Protein AF-A0AAU9P6Z7-F1 (afdb_monomer_lite)

Radius of gyration: 20.99 Å; chains: 1; bounding box: 58×42×51 Å

pLDDT: mean 78.47, std 16.08, range [27.09, 95.69]

Foldseek 3Di:
DDPDDDDDPDDQAQPDDCVVPVLFAEDDAQELQDALLVSLCVVVVVDDPPDDDDDAWDWDPFLQDNATKTKDFPVNCVVDPDNDPQDDQLVVRFLAALAQRTGNPDDTWIDGPDPPDSHIHRSSSRVDDQWDACQVLDHPDIWGWDRDDPPADVQWDQALAQRDIDNHIWTGDPVVRHIHGPRSRRDDQWHHYPLRPSFIWGKDACQDPVRQQQAALQPRHGDHHSYIWTHGPVDSHIHGPCNGYVDHQWDDHNVDPDIDGDDSDDDPPDPDFDADPVPRHTD

Structure (mmCIF, N/CA/C/O backbone):
data_AF-A0AAU9P6Z7-F1
#
_entry.id   AF-A0AAU9P6Z7-F1
#
loop_
_atom_site.group_PDB
_atom_site.id
_atom_site.type_symbol
_atom_site.label_atom_id
_atom_site.label_alt_id
_atom_site.label_comp_id
_atom_site.label_asym_id
_atom_site.label_entity_id
_atom_site.label_seq_id
_atom_site.pdbx_PDB_ins_code
_atom_site.Cartn_x
_atom_site.Cartn_y
_atom_site.Cartn_z
_atom_site.occupancy
_atom_site.B_iso_or_equiv
_atom_site.auth_seq_id
_atom_site.auth_comp_id
_atom_site.auth_asym_id
_atom_site.auth_atom_id
_atom_site.pdbx_PDB_model_num
ATOM 1 N N . MET A 1 1 ? 31.088 -4.073 -14.979 1.00 27.09 1 MET A N 1
ATOM 2 C CA . MET A 1 1 ? 30.988 -3.044 -16.034 1.00 27.09 1 MET A CA 1
ATOM 3 C C . MET A 1 1 ? 30.066 -1.959 -15.510 1.00 27.09 1 MET A C 1
ATOM 5 O O . MET A 1 1 ? 28.862 -2.161 -15.493 1.00 27.09 1 MET A O 1
ATOM 9 N N . SER A 1 2 ? 30.638 -0.879 -14.975 1.00 27.72 2 SER A N 1
ATOM 10 C CA . SER A 1 2 ? 29.880 0.279 -14.492 1.00 27.72 2 SER A CA 1
ATOM 11 C C . SER A 1 2 ? 29.252 1.007 -15.669 1.00 27.72 2 SER A C 1
ATOM 13 O O . SER A 1 2 ? 29.970 1.462 -16.560 1.00 27.72 2 SER A O 1
ATOM 15 N N . ILE A 1 3 ? 27.931 1.146 -15.661 1.00 33.09 3 ILE A N 1
ATOM 16 C CA . ILE A 1 3 ? 27.237 2.065 -16.557 1.00 33.09 3 ILE A CA 1
ATOM 17 C C . ILE A 1 3 ? 27.191 3.405 -15.826 1.00 33.09 3 ILE A C 1
ATOM 19 O O . ILE A 1 3 ? 26.270 3.697 -15.069 1.00 33.09 3 ILE A O 1
ATOM 23 N N . PHE A 1 4 ? 28.250 4.192 -16.000 1.00 33.53 4 PHE A N 1
ATOM 24 C CA . PHE A 1 4 ? 28.244 5.604 -15.642 1.00 33.53 4 PHE A CA 1
ATOM 25 C C . PHE A 1 4 ? 27.181 6.305 -16.496 1.00 33.53 4 PHE A C 1
ATOM 27 O O . PHE A 1 4 ? 27.314 6.379 -17.718 1.00 33.53 4 PHE A O 1
ATOM 34 N N . LEU A 1 5 ? 26.126 6.821 -15.867 1.00 36.25 5 LEU A N 1
ATOM 35 C CA . LEU A 1 5 ? 25.254 7.801 -16.506 1.00 36.25 5 LEU A CA 1
ATOM 36 C C . LEU A 1 5 ? 26.063 9.091 -16.689 1.00 36.25 5 LEU A C 1
ATOM 38 O O . LEU A 1 5 ? 26.588 9.656 -15.731 1.00 36.25 5 LEU A O 1
ATOM 42 N N . HIS A 1 6 ? 26.213 9.519 -17.943 1.00 29.09 6 HIS A N 1
ATOM 43 C CA . HIS A 1 6 ? 26.879 10.767 -18.299 1.00 29.09 6 HIS A CA 1
ATOM 44 C C . HIS A 1 6 ? 26.213 11.980 -17.618 1.00 29.09 6 HIS A C 1
ATOM 46 O O . HIS A 1 6 ? 24.982 12.037 -17.550 1.00 29.09 6 HIS A O 1
ATOM 52 N N . PRO A 1 7 ? 26.996 12.991 -17.192 1.00 38.91 7 PRO A N 1
ATOM 53 C CA . PRO A 1 7 ? 26.461 14.244 -16.682 1.00 38.91 7 PRO A CA 1
ATOM 54 C C . PRO A 1 7 ? 25.892 15.042 -17.857 1.00 38.91 7 PRO A C 1
ATOM 56 O O . PRO A 1 7 ? 26.624 15.540 -18.713 1.00 38.91 7 PRO A O 1
ATOM 59 N N . GLY A 1 8 ? 24.569 15.127 -17.921 1.00 34.72 8 GLY A N 1
ATOM 60 C CA . GLY A 1 8 ? 23.856 15.893 -18.928 1.00 34.72 8 GLY A CA 1
ATOM 61 C C . GLY A 1 8 ? 22.809 16.767 -18.265 1.00 34.72 8 GLY A C 1
ATOM 62 O O . GLY A 1 8 ? 21.788 16.274 -17.796 1.00 34.72 8 GLY A O 1
ATOM 63 N N . SER A 1 9 ? 23.031 18.077 -18.300 1.00 41.81 9 SER A N 1
ATOM 64 C CA . SER A 1 9 ? 22.005 19.116 -18.215 1.00 41.81 9 SER A CA 1
ATOM 65 C C . SER A 1 9 ? 21.048 19.012 -19.416 1.00 41.81 9 SER A C 1
ATOM 67 O O . SER A 1 9 ? 20.964 19.889 -20.271 1.00 41.81 9 SER A O 1
ATOM 69 N N . GLY A 1 10 ? 20.342 17.889 -19.526 1.00 34.44 10 GLY A N 1
ATOM 70 C CA . GLY A 1 10 ? 19.298 17.645 -20.507 1.00 34.44 10 GLY A CA 1
ATOM 71 C C . GLY A 1 10 ? 17.951 17.813 -19.830 1.00 34.44 10 GLY A C 1
ATOM 72 O O . GLY A 1 10 ? 17.722 17.256 -18.760 1.00 34.44 10 GLY A O 1
ATOM 73 N N . LYS A 1 11 ? 17.048 18.582 -20.442 1.00 40.22 11 LYS A N 1
ATOM 74 C CA . LYS A 1 11 ? 15.628 18.566 -20.074 1.00 40.22 11 LYS A CA 1
ATOM 75 C C . LYS A 1 11 ? 15.202 17.102 -19.951 1.00 40.22 11 LYS A C 1
ATOM 77 O O . LYS A 1 11 ? 15.302 16.374 -20.936 1.00 40.22 11 LYS A O 1
ATOM 82 N N . THR A 1 12 ? 14.766 16.672 -18.771 1.00 55.59 12 THR A N 1
ATOM 83 C CA . THR A 1 12 ? 14.136 15.361 -18.611 1.00 55.59 12 THR A CA 1
ATOM 84 C C . THR A 1 12 ? 12.973 15.312 -19.601 1.00 55.59 12 THR A C 1
ATOM 86 O O . THR A 1 12 ? 12.063 16.144 -19.554 1.00 55.59 12 THR A O 1
ATOM 89 N N . TYR A 1 13 ? 13.063 14.436 -20.603 1.00 73.75 13 TYR A N 1
ATOM 90 C CA . TYR A 1 13 ? 12.022 14.325 -21.616 1.00 73.75 13 TYR A CA 1
ATOM 91 C C . TYR A 1 13 ? 10.790 13.746 -20.936 1.00 73.75 13 TYR A C 1
ATOM 93 O O . TYR A 1 13 ? 10.771 12.586 -20.550 1.00 73.75 13 TYR A O 1
ATOM 101 N N . LYS A 1 14 ? 9.759 14.563 -20.739 1.00 85.44 14 LYS A N 1
ATOM 102 C CA . LYS A 1 14 ? 8.545 14.079 -20.100 1.00 85.44 14 LYS A CA 1
ATOM 103 C C . LYS A 1 14 ? 7.757 13.218 -21.085 1.00 85.44 14 LYS A C 1
ATOM 105 O O . LYS A 1 14 ? 7.305 13.733 -22.105 1.00 85.44 14 LYS A O 1
ATOM 110 N N . ASN A 1 15 ? 7.571 11.931 -20.791 1.00 85.00 15 ASN A N 1
ATOM 111 C CA . ASN A 1 15 ? 6.870 11.008 -21.699 1.00 85.00 15 ASN A CA 1
ATOM 112 C C . ASN A 1 15 ? 5.336 10.993 -21.517 1.00 85.00 15 ASN A C 1
ATOM 114 O O . ASN A 1 15 ? 4.649 10.207 -22.164 1.00 85.00 15 ASN A O 1
ATOM 118 N N . PHE A 1 16 ? 4.790 11.867 -20.665 1.00 87.75 16 PHE A N 1
ATOM 119 C CA . PHE A 1 16 ? 3.356 11.996 -20.397 1.00 87.75 16 PHE A CA 1
ATOM 120 C C . PHE A 1 16 ? 2.948 13.462 -20.187 1.00 87.75 16 PHE A C 1
ATOM 122 O O . PHE A 1 16 ? 3.776 14.314 -19.857 1.00 87.75 16 PHE A O 1
ATOM 129 N N . LYS A 1 17 ? 1.658 13.772 -20.355 1.00 86.56 17 LYS A N 1
ATOM 130 C CA . LYS A 1 17 ? 1.092 15.101 -20.071 1.00 86.56 17 LYS A CA 1
ATOM 131 C C . LYS A 1 17 ? 0.346 15.071 -18.740 1.00 86.56 17 LYS A C 1
ATOM 133 O O . LYS A 1 17 ? -0.437 14.160 -18.503 1.00 86.56 17 LYS A O 1
ATOM 138 N N . ASP A 1 18 ? 0.534 16.087 -17.900 1.00 85.31 18 ASP A N 1
ATOM 139 C CA . ASP A 1 18 ? -0.092 16.139 -16.565 1.00 85.31 18 ASP A CA 1
ATOM 140 C C . ASP A 1 18 ? -1.622 16.090 -16.607 1.00 85.31 18 ASP A C 1
ATOM 142 O O . ASP A 1 18 ? -2.250 15.438 -15.777 1.00 85.31 18 ASP A O 1
ATOM 146 N N . ASN A 1 19 ? -2.225 16.725 -17.615 1.00 86.44 19 ASN A N 1
ATOM 147 C CA . ASN A 1 19 ? -3.680 16.772 -17.775 1.00 86.44 19 ASN A CA 1
ATOM 148 C C . ASN A 1 19 ? -4.311 15.389 -17.997 1.00 86.44 19 ASN A C 1
ATOM 150 O O . ASN A 1 19 ? -5.484 15.206 -17.674 1.00 86.44 19 ASN A O 1
ATOM 154 N N . ASP A 1 20 ? -3.545 14.427 -18.517 1.00 88.00 20 ASP A N 1
ATOM 155 C CA . ASP A 1 20 ? -4.020 13.062 -18.752 1.00 88.00 20 ASP A CA 1
ATOM 156 C C . ASP A 1 20 ? -4.024 12.241 -17.443 1.00 88.00 20 ASP A C 1
ATOM 158 O O . ASP A 1 20 ? -4.731 11.238 -17.336 1.00 88.00 20 ASP A O 1
ATOM 162 N N . TYR A 1 21 ? -3.288 12.694 -16.416 1.00 84.38 21 TYR A N 1
ATOM 163 C CA . TYR A 1 21 ? -3.105 12.000 -15.137 1.00 84.38 21 TYR A CA 1
ATOM 164 C C . TYR A 1 21 ? -3.282 12.945 -13.925 1.00 84.38 21 TYR A C 1
ATOM 166 O O . TYR A 1 21 ? -2.359 13.130 -13.133 1.00 84.38 21 TYR A O 1
ATOM 174 N N . PRO A 1 22 ? -4.483 13.514 -13.700 1.00 80.19 22 PRO A N 1
ATOM 175 C CA . PRO A 1 22 ? -4.718 14.537 -12.668 1.00 80.19 22 PRO A CA 1
ATOM 176 C C . PRO A 1 22 ? -4.566 14.040 -11.220 1.00 80.19 22 PRO A C 1
ATOM 178 O O . PRO A 1 22 ? -4.450 14.841 -10.300 1.00 80.19 22 PRO A O 1
ATOM 181 N N . ASN A 1 23 ? -4.586 12.721 -11.010 1.00 80.94 23 ASN A N 1
ATOM 182 C CA . ASN A 1 23 ? -4.348 12.074 -9.719 1.00 80.94 23 ASN A CA 1
ATOM 183 C C . ASN A 1 23 ? -3.179 11.091 -9.848 1.00 80.94 23 ASN A C 1
ATOM 185 O O . ASN A 1 23 ? -3.297 9.940 -9.433 1.00 80.94 23 ASN A O 1
ATOM 189 N N . LEU A 1 24 ? -2.097 11.483 -10.522 1.00 88.88 24 LEU A N 1
ATOM 190 C CA . LEU A 1 24 ? -0.906 10.647 -10.603 1.00 88.88 24 LEU A CA 1
ATOM 191 C C . LEU A 1 24 ? -0.205 10.611 -9.248 1.00 88.88 24 LEU A C 1
ATOM 193 O O . LEU A 1 24 ? -0.029 11.639 -8.596 1.00 88.88 24 LEU A O 1
ATOM 197 N N . LEU A 1 25 ? 0.190 9.419 -8.818 1.00 91.06 25 LEU A N 1
ATOM 198 C CA . LEU A 1 25 ? 0.965 9.271 -7.599 1.00 91.06 25 LEU A CA 1
ATOM 199 C C . LEU A 1 25 ? 2.438 9.584 -7.886 1.00 91.06 25 LEU A C 1
ATOM 201 O O . LEU A 1 25 ? 3.027 9.031 -8.819 1.00 91.06 25 LEU A O 1
ATOM 205 N N . HIS A 1 26 ? 3.019 10.459 -7.071 1.00 91.56 26 HIS A N 1
ATOM 206 C CA . HIS A 1 26 ? 4.441 10.784 -7.091 1.00 91.56 26 HIS A CA 1
ATOM 207 C C . HIS A 1 26 ? 5.126 10.077 -5.920 1.00 91.56 26 HIS A C 1
ATOM 209 O O . HIS A 1 26 ? 4.699 10.233 -4.774 1.00 91.56 26 HIS A O 1
ATOM 215 N N . CYS A 1 27 ? 6.150 9.284 -6.225 1.00 92.88 27 CYS A N 1
ATOM 216 C CA . CYS A 1 27 ? 6.883 8.466 -5.267 1.00 92.88 27 CYS A CA 1
ATOM 217 C C . CYS A 1 27 ? 8.387 8.812 -5.267 1.00 92.88 27 CYS A C 1
ATOM 219 O O . CYS A 1 27 ? 8.886 9.317 -6.274 1.00 92.88 27 CYS A O 1
ATOM 221 N N . PRO A 1 28 ? 9.131 8.527 -4.188 1.00 92.12 28 PRO A N 1
ATOM 222 C CA . PRO A 1 28 ? 8.654 8.024 -2.900 1.00 92.12 28 PRO A CA 1
ATOM 223 C C . PRO A 1 28 ? 7.712 9.024 -2.219 1.00 92.12 28 PRO A C 1
ATOM 225 O O . PRO A 1 28 ? 7.659 10.202 -2.572 1.00 92.12 28 PRO A O 1
ATOM 228 N N . PHE A 1 29 ? 6.924 8.560 -1.252 1.00 90.00 29 PHE A N 1
ATOM 229 C CA . PHE A 1 29 ? 6.108 9.482 -0.467 1.00 90.00 29 PHE A CA 1
ATOM 230 C C . PHE A 1 29 ? 6.995 10.440 0.335 1.00 90.00 29 PHE A C 1
ATOM 232 O O . PHE A 1 29 ? 8.016 9.988 0.842 1.00 90.00 29 PHE A O 1
ATOM 239 N N . PRO A 1 30 ? 6.627 11.722 0.517 1.00 86.00 30 PRO A N 1
ATOM 240 C CA . PRO A 1 30 ? 7.482 12.679 1.224 1.00 86.00 30 PRO A CA 1
ATOM 241 C C . PRO A 1 30 ? 7.861 12.223 2.639 1.00 86.00 30 PRO A C 1
ATOM 243 O O . PRO A 1 30 ? 9.001 12.388 3.067 1.00 86.00 30 PRO A O 1
ATOM 246 N N . ASP A 1 31 ? 6.903 11.618 3.341 1.00 84.56 31 ASP A N 1
ATOM 247 C CA . ASP A 1 31 ? 7.047 11.082 4.689 1.00 84.56 31 ASP A CA 1
ATOM 248 C C . ASP A 1 31 ? 6.019 9.958 4.943 1.00 84.56 31 ASP A C 1
ATOM 250 O O . ASP A 1 31 ? 5.210 9.607 4.080 1.00 84.56 31 ASP A O 1
ATOM 254 N N . GLU A 1 32 ? 6.041 9.391 6.150 1.00 78.19 32 GLU A N 1
ATOM 255 C CA . GLU A 1 32 ? 5.211 8.249 6.560 1.00 78.19 32 GLU A CA 1
ATOM 256 C C . GLU A 1 32 ? 3.700 8.555 6.702 1.00 78.19 32 GLU A C 1
ATOM 258 O O . GLU A 1 32 ? 2.928 7.646 7.017 1.00 78.19 32 GLU A O 1
ATOM 263 N N . SER A 1 33 ? 3.251 9.810 6.530 1.00 75.88 33 SER A N 1
ATOM 264 C CA . SER A 1 33 ? 1.831 10.198 6.682 1.00 75.88 33 SER A CA 1
ATOM 265 C C . SER A 1 33 ? 1.023 9.825 5.451 1.00 75.88 33 SER A C 1
ATOM 267 O O . SER A 1 33 ? -0.191 9.609 5.526 1.00 75.88 33 SER A O 1
ATOM 269 N N . TYR A 1 34 ? 1.699 9.727 4.311 1.00 76.88 34 TYR A N 1
ATOM 270 C CA . TYR A 1 34 ? 1.098 9.329 3.059 1.00 76.88 34 TYR A CA 1
ATOM 271 C C . TYR A 1 34 ? 1.016 7.809 2.980 1.00 76.88 34 TYR A C 1
ATOM 273 O O . TYR A 1 34 ? 1.912 7.069 3.385 1.00 76.88 34 TYR A O 1
ATOM 281 N N . ASN A 1 35 ? -0.091 7.331 2.428 1.00 77.19 35 ASN A N 1
ATOM 282 C CA . ASN A 1 35 ? -0.265 5.927 2.104 1.00 77.19 35 ASN A CA 1
ATOM 283 C C . ASN A 1 35 ? -1.129 5.774 0.849 1.00 77.19 35 ASN A C 1
ATOM 285 O O . ASN A 1 35 ? -1.883 6.675 0.462 1.00 77.19 35 ASN A O 1
ATOM 289 N N . LEU A 1 36 ? -1.020 4.604 0.220 1.00 86.31 36 LEU A N 1
ATOM 290 C CA . LEU A 1 36 ? -1.729 4.265 -1.014 1.00 86.31 36 LEU A CA 1
ATOM 291 C C . LEU A 1 36 ? -3.250 4.312 -0.855 1.00 86.31 36 LEU A C 1
ATOM 293 O O . LEU A 1 36 ? -3.959 4.748 -1.762 1.00 86.31 36 LEU A O 1
ATOM 297 N N . LEU A 1 37 ? -3.753 3.918 0.316 1.00 85.31 37 LEU A N 1
ATOM 298 C CA . LEU A 1 37 ? -5.183 3.916 0.609 1.00 85.31 37 LEU A CA 1
ATOM 299 C C . LEU A 1 37 ? -5.770 5.316 0.514 1.00 85.31 37 LEU A C 1
ATOM 301 O O . LEU A 1 37 ? -6.782 5.513 -0.156 1.00 85.31 37 LEU A O 1
ATOM 305 N N . ARG A 1 38 ? -5.123 6.304 1.135 1.00 80.88 38 ARG A N 1
ATOM 306 C CA . ARG A 1 38 ? -5.579 7.692 1.088 1.00 80.88 38 ARG A CA 1
ATOM 307 C C . ARG A 1 38 ? -5.715 8.166 -0.355 1.00 80.88 38 ARG A C 1
ATOM 309 O O . ARG A 1 38 ? -6.766 8.681 -0.731 1.00 80.88 38 ARG A O 1
ATOM 316 N N . HIS A 1 39 ? -4.696 7.915 -1.174 1.00 82.00 39 HIS A N 1
ATOM 317 C CA . HIS A 1 39 ? -4.722 8.253 -2.592 1.00 82.00 39 HIS A CA 1
ATOM 318 C C . HIS A 1 39 ? -5.859 7.546 -3.349 1.00 82.00 39 HIS A C 1
ATOM 320 O O . HIS A 1 39 ? -6.581 8.185 -4.117 1.00 82.00 39 HIS A O 1
ATOM 326 N N . TYR A 1 40 ? -6.077 6.251 -3.098 1.00 84.38 40 TYR A N 1
ATOM 327 C CA . TYR A 1 40 ? -7.175 5.492 -3.698 1.00 84.38 40 TYR A CA 1
ATOM 328 C C . TYR A 1 40 ? -8.550 6.103 -3.386 1.00 84.38 40 TYR A C 1
ATOM 330 O O . TYR A 1 40 ? -9.368 6.263 -4.296 1.00 84.38 40 TYR A O 1
ATOM 338 N N . PHE A 1 41 ? -8.817 6.477 -2.132 1.00 80.69 41 PHE A N 1
ATOM 339 C CA . PHE A 1 41 ? -10.094 7.095 -1.758 1.00 80.69 41 PHE A CA 1
ATOM 340 C C . PHE A 1 41 ? -10.281 8.474 -2.410 1.00 80.69 41 PHE A C 1
ATOM 342 O O . PHE A 1 41 ? -11.360 8.733 -2.946 1.00 80.69 41 PHE A O 1
ATOM 349 N N . ILE A 1 42 ? -9.224 9.301 -2.467 1.00 76.44 42 ILE A N 1
ATOM 350 C CA . ILE A 1 42 ? -9.246 10.603 -3.162 1.00 76.44 42 ILE A CA 1
ATOM 351 C C . ILE A 1 42 ? -9.599 10.401 -4.642 1.00 76.44 42 ILE A C 1
ATOM 353 O O . ILE A 1 42 ? -10.542 11.009 -5.151 1.00 76.44 42 ILE A O 1
ATOM 357 N N . LYS A 1 43 ? -8.883 9.502 -5.330 1.00 74.12 43 LYS A N 1
ATOM 358 C CA . LYS A 1 43 ? -9.059 9.246 -6.766 1.00 74.12 43 LYS A CA 1
ATOM 359 C C . LYS A 1 43 ? -10.470 8.776 -7.110 1.00 74.12 43 LYS A C 1
ATOM 361 O O . LYS A 1 43 ? -11.031 9.199 -8.118 1.00 74.12 43 LYS A O 1
ATOM 366 N N . ASN A 1 44 ? -11.051 7.907 -6.287 1.00 70.44 44 ASN A N 1
ATOM 367 C CA . ASN A 1 44 ? -12.371 7.336 -6.553 1.00 70.44 44 ASN A CA 1
ATOM 368 C C . ASN A 1 44 ? -13.532 8.258 -6.162 1.00 70.44 44 ASN A C 1
ATOM 370 O O . ASN A 1 44 ? -14.677 7.812 -6.207 1.00 70.44 44 ASN A O 1
ATOM 374 N N . LYS A 1 45 ? -13.263 9.514 -5.761 1.00 63.78 45 LYS A N 1
ATOM 375 C CA . LYS A 1 45 ? -14.274 10.467 -5.263 1.00 63.78 45 LYS A CA 1
ATOM 376 C C . LYS A 1 45 ? -15.191 9.849 -4.206 1.00 63.78 45 LYS A C 1
ATOM 378 O O . LYS A 1 45 ? -16.336 10.263 -4.045 1.00 63.78 45 LYS A O 1
ATOM 383 N N . LYS A 1 46 ? -14.696 8.835 -3.493 1.00 57.88 46 LYS A N 1
ATOM 384 C CA . LYS A 1 46 ? -15.357 8.343 -2.298 1.00 57.88 46 LYS A CA 1
ATOM 385 C C . LYS A 1 46 ? -15.063 9.422 -1.286 1.00 57.88 46 LYS A C 1
ATOM 387 O O . LYS A 1 46 ? -13.940 9.479 -0.798 1.00 57.88 46 LYS A O 1
ATOM 392 N N . GLU A 1 47 ? -16.018 10.329 -1.110 1.00 49.62 47 GLU A N 1
ATOM 393 C CA . GLU A 1 47 ? -15.930 11.415 -0.147 1.00 49.62 47 GLU A CA 1
ATOM 394 C C . GLU A 1 47 ? -15.323 10.844 1.144 1.00 49.62 47 GLU A C 1
ATOM 396 O O . GLU A 1 47 ? -15.922 10.005 1.823 1.00 49.62 47 GLU A O 1
ATOM 401 N N . PHE A 1 48 ? -14.086 11.265 1.446 1.00 48.03 48 PHE A N 1
ATOM 402 C CA . PHE A 1 48 ? -13.707 11.460 2.839 1.00 48.03 48 PHE A CA 1
ATOM 403 C C . PHE A 1 48 ? -14.822 12.302 3.437 1.00 48.03 48 PHE A C 1
ATOM 405 O O . PHE A 1 48 ? -15.396 13.126 2.716 1.00 48.03 48 PHE A O 1
ATOM 412 N N . ILE A 1 49 ? -15.146 12.125 4.708 1.00 42.94 49 ILE A N 1
ATOM 413 C CA . ILE A 1 49 ? -16.089 13.004 5.394 1.00 42.94 49 ILE A CA 1
ATOM 414 C C . ILE A 1 49 ? -15.412 14.383 5.546 1.00 42.94 49 ILE A C 1
ATOM 416 O O . ILE A 1 49 ? -15.065 14.846 6.622 1.00 42.94 49 ILE A O 1
ATOM 420 N N . MET A 1 50 ? -15.194 15.071 4.430 1.00 38.59 50 MET A N 1
ATOM 421 C CA . MET A 1 50 ? -14.846 16.469 4.330 1.00 38.59 50 MET A CA 1
ATOM 422 C C . MET A 1 50 ? -16.171 17.201 4.178 1.00 38.59 50 MET A C 1
ATOM 424 O O . MET A 1 50 ? -16.528 17.687 3.113 1.00 38.59 50 MET A O 1
ATOM 428 N N . ILE A 1 51 ? -16.898 17.236 5.295 1.00 43.50 51 ILE A N 1
ATOM 429 C CA . ILE A 1 51 ? -17.783 18.332 5.675 1.00 43.50 51 ILE A CA 1
ATOM 430 C C . ILE A 1 51 ? -18.819 18.685 4.599 1.00 43.50 51 ILE A C 1
ATOM 432 O O . ILE A 1 51 ? -18.702 19.702 3.919 1.00 43.50 51 ILE A O 1
ATOM 436 N N . LYS A 1 52 ? -19.932 17.951 4.578 1.00 33.62 52 LYS A N 1
ATOM 437 C CA . LYS A 1 52 ? -21.235 18.617 4.641 1.00 33.62 52 LYS A CA 1
ATOM 438 C C . LYS A 1 52 ? -22.119 17.879 5.636 1.00 33.62 52 LYS A C 1
ATOM 440 O O . LYS A 1 52 ? -22.367 16.694 5.499 1.00 33.62 52 LYS A O 1
ATOM 445 N N . GLU A 1 53 ? -22.578 18.664 6.605 1.00 35.50 53 GLU A N 1
ATOM 446 C CA . GLU A 1 53 ? -23.611 18.361 7.597 1.00 35.50 53 GLU A CA 1
ATOM 447 C C . GLU A 1 53 ? -23.125 17.754 8.923 1.00 35.50 53 GLU A C 1
ATOM 449 O O . GLU A 1 53 ? -22.812 16.581 9.072 1.00 35.50 53 GLU A O 1
ATOM 454 N N . LYS A 1 54 ? -23.052 18.669 9.901 1.00 40.88 54 LYS A N 1
ATOM 455 C CA . LYS A 1 54 ? -23.096 18.480 11.353 1.00 40.88 54 LYS A CA 1
ATOM 456 C C . LYS A 1 54 ? -23.499 17.066 11.783 1.00 40.88 54 LYS A C 1
ATOM 458 O O . LYS A 1 54 ? -24.682 16.794 11.729 1.00 40.88 54 LYS A O 1
ATOM 463 N N . HIS A 1 55 ? -22.600 16.294 12.388 1.00 40.34 55 HIS A N 1
ATOM 464 C CA . HIS A 1 55 ? -22.926 15.483 13.568 1.00 40.34 55 HIS A CA 1
ATOM 465 C C . HIS A 1 55 ? -21.641 15.178 14.347 1.00 40.34 55 HIS A C 1
ATOM 467 O O . HIS A 1 55 ? -20.772 14.444 13.889 1.00 40.34 55 HIS A O 1
ATOM 473 N N . GLY A 1 56 ? -21.514 15.763 15.540 1.00 37.88 56 GLY A N 1
ATOM 474 C CA . GLY A 1 56 ? -20.530 15.304 16.514 1.00 37.88 56 GLY A CA 1
ATOM 475 C C . GLY A 1 56 ? -20.860 13.876 16.956 1.00 37.88 56 GLY A C 1
ATOM 476 O O . GLY A 1 56 ? -22.025 13.561 17.191 1.00 37.88 56 GLY A O 1
ATOM 477 N N . GLY A 1 57 ? -19.832 13.035 17.084 1.00 55.44 57 GLY A N 1
ATOM 478 C CA . GLY A 1 57 ? -19.938 11.716 17.712 1.00 55.44 57 GLY A CA 1
ATOM 479 C C . GLY A 1 57 ? -20.422 10.568 16.821 1.00 55.44 57 GLY A C 1
ATOM 480 O O . GLY A 1 57 ? -21.153 9.712 17.314 1.00 55.44 57 GLY A O 1
ATOM 481 N N . GLU A 1 58 ? -20.032 10.507 15.543 1.00 65.62 58 GLU A N 1
ATOM 482 C CA . GLU A 1 58 ? -20.310 9.320 14.720 1.00 65.62 58 GLU A CA 1
ATOM 483 C C . GLU A 1 58 ? -19.647 8.077 15.345 1.00 65.62 58 GLU A C 1
ATOM 485 O O . GLU A 1 58 ? -18.420 8.001 15.487 1.00 65.62 58 GLU A O 1
ATOM 490 N N . MET A 1 59 ? -20.484 7.120 15.760 1.00 77.44 59 MET A N 1
ATOM 491 C CA . MET A 1 59 ? -20.059 5.830 16.291 1.00 77.44 59 MET A CA 1
ATOM 492 C C . MET A 1 59 ? -20.099 4.781 15.180 1.00 77.44 59 MET A C 1
ATOM 494 O O . MET A 1 59 ? -21.154 4.508 14.611 1.00 77.44 59 MET A O 1
ATOM 498 N N . LEU A 1 60 ? -18.958 4.161 14.899 1.00 85.06 60 LEU A N 1
ATOM 499 C CA . LEU A 1 60 ? -18.817 3.113 13.896 1.00 85.06 60 LEU A CA 1
ATOM 500 C C . LEU A 1 60 ? -18.669 1.747 14.567 1.00 85.06 60 LEU A C 1
ATOM 502 O O . LEU A 1 60 ? -17.684 1.487 15.255 1.00 85.06 60 LEU A O 1
ATOM 506 N N . ASN A 1 61 ? -19.600 0.836 14.300 1.00 84.44 61 ASN A N 1
ATOM 507 C CA . ASN A 1 61 ? -19.432 -0.574 14.648 1.00 84.44 61 ASN A CA 1
ATOM 508 C C . ASN A 1 61 ? -18.556 -1.247 13.587 1.00 84.44 61 ASN A C 1
ATOM 510 O O . ASN A 1 61 ? -19.028 -1.620 12.514 1.00 84.44 61 ASN A O 1
ATOM 514 N N . HIS A 1 62 ? -17.259 -1.354 13.867 1.00 85.38 62 HIS A N 1
ATOM 515 C CA . HIS A 1 62 ? -16.292 -1.879 12.913 1.00 85.38 62 HIS A CA 1
ATOM 516 C C . HIS A 1 62 ? -16.183 -3.404 13.017 1.00 85.38 62 HIS A C 1
ATOM 518 O O . HIS A 1 62 ? -15.896 -3.939 14.076 1.00 85.38 62 HIS A O 1
ATOM 524 N N . PHE A 1 63 ? -16.320 -4.125 11.905 1.00 81.38 63 PHE A N 1
ATOM 525 C CA . PHE A 1 63 ? -16.354 -5.598 11.868 1.00 81.38 63 PHE A CA 1
ATOM 526 C C . PHE A 1 63 ? -15.117 -6.308 12.473 1.00 81.38 63 PHE A C 1
ATOM 528 O O . PHE A 1 63 ? -15.202 -7.473 12.853 1.00 81.38 63 PHE A O 1
ATOM 535 N N . ARG A 1 64 ? -13.967 -5.621 12.582 1.00 80.12 64 ARG A N 1
ATOM 536 C CA . ARG A 1 64 ? -12.735 -6.141 13.224 1.00 80.12 64 ARG A CA 1
ATOM 537 C C . ARG A 1 64 ? -12.627 -5.850 14.716 1.00 80.12 64 ARG A C 1
ATOM 539 O O . ARG A 1 64 ? -11.663 -6.293 15.334 1.00 80.12 64 ARG A O 1
ATOM 546 N N . HIS A 1 65 ? -13.549 -5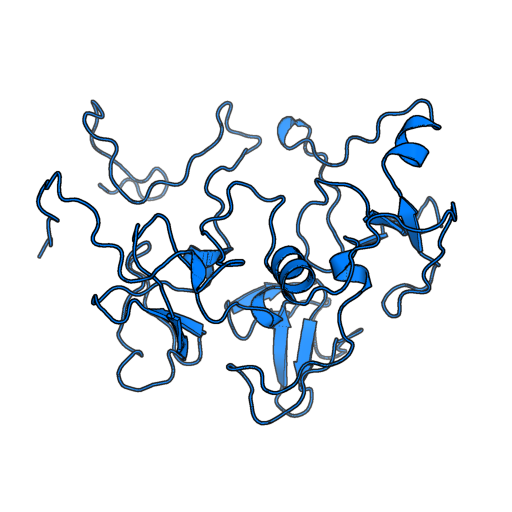.081 15.282 1.00 86.38 65 HIS A N 1
ATOM 547 C CA . HIS A 1 65 ? -13.448 -4.616 16.655 1.00 86.38 65 HIS A CA 1
ATOM 548 C C . HIS A 1 65 ? -14.796 -4.690 17.373 1.00 86.38 65 HIS A C 1
ATOM 550 O O . HIS A 1 65 ? -15.831 -4.347 16.819 1.00 86.38 65 HIS A O 1
ATOM 556 N N . GLN A 1 66 ? -14.795 -5.162 18.617 1.00 87.12 66 GLN A N 1
ATOM 557 C CA . GLN A 1 66 ? -16.040 -5.432 19.347 1.00 87.12 66 GLN A CA 1
ATOM 558 C C . GLN A 1 66 ? -16.712 -4.163 19.876 1.00 87.12 66 GLN A C 1
ATOM 560 O O . GLN A 1 66 ? -17.925 -4.136 20.063 1.00 87.12 66 GLN A O 1
ATOM 565 N N . HIS A 1 67 ? -15.927 -3.119 20.132 1.00 89.81 67 HIS A N 1
ATOM 566 C CA . HIS A 1 67 ? -16.441 -1.858 20.642 1.00 89.81 67 HIS A CA 1
ATOM 567 C C . HIS A 1 67 ? -16.737 -0.884 19.497 1.00 89.81 67 HIS A C 1
ATOM 569 O O . HIS A 1 67 ? -16.009 -0.871 18.499 1.00 89.81 67 HIS A O 1
ATOM 575 N N . PRO A 1 68 ? -17.731 0.004 19.660 1.00 91.06 68 PRO A N 1
ATOM 576 C CA . PRO A 1 68 ? -17.928 1.106 18.733 1.00 91.06 68 PRO A CA 1
ATOM 577 C C . PRO A 1 68 ? -16.690 2.004 18.690 1.00 91.06 68 PRO A C 1
ATOM 579 O O . PRO A 1 68 ? -16.074 2.292 19.726 1.00 91.06 68 PRO A O 1
ATOM 582 N N . LEU A 1 69 ? -16.345 2.475 17.500 1.00 91.31 69 LEU A N 1
ATOM 583 C CA . LEU A 1 69 ? -15.282 3.443 17.280 1.00 91.31 69 LEU A CA 1
ATOM 584 C C . LEU A 1 69 ? -15.870 4.848 17.207 1.00 91.31 69 LEU A C 1
ATOM 586 O O . LEU A 1 69 ? -16.928 5.036 16.625 1.00 91.31 69 LEU A O 1
ATOM 590 N N . ILE A 1 70 ? -15.173 5.831 17.760 1.00 91.00 70 ILE A N 1
ATOM 591 C CA . ILE A 1 70 ? -15.555 7.243 17.726 1.00 91.00 70 ILE A CA 1
ATOM 592 C C . ILE A 1 70 ? -14.603 7.960 16.775 1.00 91.00 70 ILE A C 1
ATOM 594 O O . ILE A 1 70 ? -13.382 7.832 16.919 1.00 91.00 70 ILE A O 1
ATOM 598 N N . LEU A 1 71 ? -15.157 8.715 15.827 1.00 89.81 71 LEU A N 1
ATOM 599 C CA . LEU A 1 71 ? -14.374 9.595 14.965 1.00 89.81 71 LEU A CA 1
ATOM 600 C C . LEU A 1 71 ? -13.893 10.809 15.766 1.00 89.81 71 LEU A C 1
ATOM 602 O O . LEU A 1 71 ? -14.701 11.582 16.282 1.00 89.81 71 LEU A O 1
ATOM 606 N N . LEU A 1 72 ? -12.578 10.980 15.861 1.00 86.62 72 LEU A N 1
ATOM 607 C CA . LEU A 1 72 ? -11.975 12.192 16.392 1.00 86.62 72 LEU A CA 1
ATOM 608 C C . LEU A 1 72 ? -11.606 13.127 15.245 1.00 86.62 72 LEU A C 1
ATOM 610 O O . LEU A 1 72 ? -10.886 12.736 14.327 1.00 86.62 72 LEU A O 1
ATOM 614 N N . ASP A 1 73 ? -12.052 14.376 15.352 1.00 82.12 73 ASP A N 1
ATOM 615 C CA . ASP A 1 73 ? -11.732 15.479 14.447 1.00 82.12 73 ASP A CA 1
ATOM 616 C C . ASP A 1 73 ? -10.946 16.597 15.171 1.00 82.12 73 ASP A C 1
ATOM 618 O O . ASP A 1 73 ? -10.762 16.587 16.394 1.00 82.12 73 ASP A O 1
ATOM 622 N N . THR A 1 74 ? -10.455 17.575 14.405 1.00 70.25 74 THR A N 1
ATOM 623 C CA . THR A 1 74 ? -9.667 18.714 14.912 1.00 70.25 74 THR A CA 1
ATOM 624 C C . THR A 1 74 ? -10.429 19.572 15.934 1.00 70.25 74 THR A C 1
ATOM 626 O O . THR A 1 74 ? -9.811 20.182 16.811 1.00 70.25 74 THR A O 1
ATOM 629 N N . GLN A 1 75 ? -11.763 19.617 15.862 1.00 61.47 75 GLN A N 1
ATOM 630 C CA . GLN A 1 75 ? -12.594 20.408 16.774 1.00 61.47 75 GLN A CA 1
ATOM 631 C C . GLN A 1 75 ? -12.713 19.705 18.133 1.00 61.47 75 GLN A C 1
ATOM 633 O O . GLN A 1 75 ? -12.476 20.308 19.174 1.00 61.47 75 GLN A O 1
ATOM 638 N N . GLN A 1 76 ? -12.964 18.398 18.157 1.00 57.75 76 GLN A N 1
ATOM 639 C CA . GLN A 1 76 ? -13.058 17.625 19.401 1.00 57.75 76 GLN A CA 1
ATOM 640 C C . GLN A 1 76 ? -11.710 17.501 20.130 1.00 57.75 76 GLN A C 1
ATOM 642 O O . GLN A 1 76 ? -11.676 17.460 21.360 1.00 57.75 76 GLN A O 1
ATOM 647 N N . ALA A 1 77 ? -10.591 17.500 19.396 1.00 55.44 77 ALA A N 1
ATOM 648 C CA . ALA A 1 77 ? -9.247 17.496 19.977 1.00 55.44 77 ALA A CA 1
ATOM 649 C C . ALA A 1 77 ? -8.883 18.807 20.705 1.00 55.44 77 ALA A C 1
ATOM 651 O O . ALA A 1 77 ? -7.997 18.798 21.557 1.00 55.44 77 ALA A O 1
ATOM 652 N N . SER A 1 78 ? -9.561 19.918 20.393 1.00 51.19 78 SER A N 1
ATOM 653 C CA . SER A 1 78 ? -9.333 21.237 21.005 1.00 51.19 78 SER A CA 1
ATOM 654 C C . SER A 1 78 ? -10.316 21.577 22.136 1.00 51.19 78 SER A C 1
ATOM 656 O O . SER A 1 78 ? -10.023 22.460 22.939 1.00 51.19 78 SER A O 1
ATOM 658 N N . LEU A 1 79 ? -11.433 20.846 22.268 1.00 51.00 79 LEU A N 1
ATOM 659 C CA . LEU A 1 79 ? -12.362 20.970 23.405 1.00 51.00 79 LEU A CA 1
ATOM 660 C C . LEU A 1 79 ? -11.893 20.249 24.684 1.00 51.00 79 LEU A C 1
ATOM 662 O O . LEU A 1 79 ? -12.406 20.522 25.769 1.00 51.00 79 LEU A O 1
ATOM 666 N N . GLY A 1 80 ? -10.917 19.344 24.590 1.00 49.81 80 GLY A N 1
ATOM 667 C CA . GLY A 1 80 ? -10.196 18.824 25.752 1.00 49.81 80 GLY A CA 1
ATOM 668 C C . GLY A 1 80 ? -8.908 19.617 25.959 1.00 49.81 80 GLY A C 1
ATOM 669 O O . GLY A 1 80 ? -8.149 19.789 25.015 1.00 49.81 80 GLY A O 1
ATOM 670 N N . ASN A 1 81 ? -8.598 20.046 27.186 1.00 41.22 81 ASN A N 1
ATOM 671 C CA . ASN A 1 81 ? -7.367 20.782 27.551 1.00 41.22 81 ASN A CA 1
ATOM 672 C C . ASN A 1 81 ? -6.037 20.000 27.338 1.00 41.22 81 ASN A C 1
ATOM 674 O O . ASN A 1 81 ? -5.042 20.251 28.018 1.00 41.22 81 ASN A O 1
ATOM 678 N N . LYS A 1 82 ? -5.987 19.020 26.430 1.00 51.28 82 LYS A N 1
ATOM 679 C CA . LYS A 1 82 ? -4.803 18.240 26.064 1.00 51.28 82 LYS A CA 1
ATOM 680 C C . LYS A 1 82 ? -4.713 18.144 24.542 1.00 51.28 82 LYS A C 1
ATOM 682 O O . LYS A 1 82 ? -5.455 17.383 23.932 1.00 51.28 82 LYS A O 1
ATOM 687 N N . SER A 1 83 ? -3.752 18.858 23.956 1.00 56.75 83 SER A N 1
ATOM 688 C CA . SER A 1 83 ? -3.312 18.609 22.579 1.00 56.75 83 SER A CA 1
ATOM 689 C C . SER A 1 83 ? -2.879 17.143 22.457 1.00 56.75 83 SER A C 1
ATOM 691 O O . SER A 1 83 ? -1.948 16.708 23.142 1.00 56.75 83 SER A O 1
ATOM 693 N N . ILE A 1 84 ? -3.602 16.356 21.656 1.00 63.88 84 ILE A N 1
ATOM 694 C CA . ILE A 1 84 ? -3.277 14.948 21.424 1.00 63.88 84 ILE A CA 1
ATOM 695 C C . ILE A 1 84 ? -2.076 14.907 20.478 1.00 63.88 84 ILE A C 1
ATOM 697 O O . ILE A 1 84 ? -2.199 15.151 19.281 1.00 63.88 84 ILE A O 1
ATOM 701 N N . VAL A 1 85 ? -0.898 14.591 21.015 1.00 64.94 85 VAL A N 1
ATOM 702 C CA . VAL A 1 85 ? 0.295 14.335 20.200 1.00 64.94 85 VAL A CA 1
ATOM 703 C C . VAL A 1 85 ? 0.181 12.922 19.625 1.00 64.94 85 VAL A C 1
ATOM 705 O O . VAL A 1 85 ? 0.471 11.951 20.317 1.00 64.94 85 VAL A O 1
ATOM 708 N N . LEU A 1 86 ? -0.271 12.810 18.374 1.00 72.25 86 LEU A N 1
ATOM 709 C CA . LEU A 1 86 ? -0.476 11.523 17.686 1.00 72.25 86 LEU A CA 1
ATOM 710 C C . LEU A 1 86 ? 0.836 10.876 17.235 1.00 72.25 86 LEU A C 1
ATOM 712 O O . LEU A 1 86 ? 0.994 9.654 17.284 1.00 72.25 86 LEU A O 1
ATOM 716 N N . HIS A 1 87 ? 1.793 11.713 16.837 1.00 70.38 87 HIS A N 1
ATOM 717 C CA . HIS A 1 87 ? 3.099 11.275 16.384 1.00 70.38 87 HIS A CA 1
ATOM 718 C C . HIS A 1 87 ? 4.198 12.218 16.876 1.00 70.38 87 HIS A C 1
ATOM 720 O O . HIS A 1 87 ? 4.186 13.424 16.627 1.00 70.38 87 HIS A O 1
ATOM 726 N N . ASN A 1 88 ? 5.168 11.657 17.589 1.00 69.12 88 ASN A N 1
ATOM 727 C CA . ASN A 1 88 ? 6.424 12.299 17.927 1.00 69.12 88 ASN A CA 1
ATOM 728 C C . ASN A 1 88 ? 7.544 11.244 17.889 1.00 69.12 88 ASN A C 1
ATOM 730 O O . ASN A 1 88 ? 7.779 10.564 18.898 1.00 69.12 88 ASN A O 1
ATOM 734 N N . PRO A 1 89 ? 8.266 11.126 16.759 1.00 62.06 89 PRO A N 1
ATOM 735 C CA . PRO A 1 89 ? 9.305 10.114 16.590 1.00 62.06 89 PRO A CA 1
ATOM 736 C C . PRO A 1 89 ? 10.478 10.341 17.554 1.00 62.06 89 PRO A C 1
ATOM 738 O O . PRO A 1 89 ? 11.086 9.385 18.030 1.00 62.06 89 PRO A O 1
ATOM 741 N N . MET A 1 90 ? 10.734 11.595 17.951 1.00 66.00 90 MET A N 1
ATOM 742 C CA . MET A 1 90 ? 11.766 11.931 18.940 1.00 66.00 90 MET A CA 1
ATOM 743 C C . MET A 1 90 ? 11.392 11.494 20.363 1.00 66.00 90 MET A C 1
ATOM 745 O O . MET A 1 90 ? 12.270 11.178 21.160 1.00 66.00 90 MET A O 1
ATOM 749 N N . LYS A 1 91 ? 10.095 11.451 20.694 1.00 63.59 91 LYS A N 1
ATOM 750 C CA . LYS A 1 91 ? 9.577 10.985 21.993 1.00 63.59 91 LYS A CA 1
ATOM 751 C C . LYS A 1 91 ? 9.099 9.528 21.969 1.00 63.59 91 LYS A C 1
ATOM 753 O O . LYS A 1 91 ? 8.553 9.074 22.969 1.00 63.59 91 LYS A O 1
ATOM 758 N N . LYS A 1 92 ? 9.298 8.800 20.858 1.00 63.91 92 LYS A N 1
ATOM 759 C CA . LYS A 1 92 ? 8.780 7.434 20.619 1.00 63.91 92 LYS A CA 1
ATOM 760 C C . LYS A 1 92 ? 7.262 7.303 20.818 1.00 63.91 92 LYS A C 1
ATOM 762 O O . LYS A 1 92 ? 6.774 6.233 21.168 1.00 63.91 92 LYS A O 1
ATOM 767 N N . ILE A 1 93 ? 6.518 8.388 20.622 1.00 69.19 93 ILE A N 1
ATOM 768 C CA . ILE A 1 93 ? 5.057 8.353 20.679 1.00 69.19 93 ILE A CA 1
ATOM 769 C C . ILE A 1 93 ? 4.579 8.167 19.248 1.00 69.19 93 ILE A C 1
ATOM 771 O O . ILE A 1 93 ? 4.765 9.055 18.420 1.00 69.19 93 ILE A O 1
ATOM 775 N N . GLN A 1 94 ? 4.000 7.013 18.952 1.00 76.38 94 GLN A N 1
ATOM 776 C CA . GLN A 1 94 ? 3.452 6.719 17.638 1.00 76.38 94 GLN A CA 1
ATOM 777 C C . GLN A 1 94 ? 2.157 5.941 17.827 1.00 76.38 94 GLN A C 1
ATOM 779 O O . GLN A 1 94 ? 2.173 4.780 18.229 1.00 76.38 94 GLN A O 1
ATOM 784 N N . VAL A 1 95 ? 1.030 6.605 17.580 1.00 87.00 95 VAL A N 1
ATOM 785 C CA . VAL A 1 95 ? -0.251 5.910 17.466 1.00 87.00 95 VAL A CA 1
ATOM 786 C C . VAL A 1 95 ? -0.260 5.224 16.106 1.00 87.00 95 VAL A C 1
ATOM 788 O O . VAL A 1 95 ? -0.199 5.892 15.074 1.00 87.00 95 VAL A O 1
ATOM 791 N N . LEU A 1 96 ? -0.282 3.895 16.103 1.00 88.06 96 LEU A N 1
ATOM 792 C CA . LEU A 1 96 ? -0.367 3.099 14.885 1.00 88.06 96 LEU A CA 1
ATOM 793 C C . LEU A 1 96 ? -1.825 2.785 14.573 1.00 88.06 96 LEU A C 1
ATOM 795 O O . LEU A 1 96 ? -2.633 2.566 15.470 1.00 88.06 96 LEU A O 1
ATOM 799 N N . CYS A 1 97 ? -2.147 2.754 13.288 1.00 90.12 97 CYS A N 1
ATOM 800 C CA . CYS A 1 97 ? -3.413 2.222 12.815 1.00 90.12 97 CYS A CA 1
ATOM 801 C C . CYS A 1 97 ? -3.371 0.689 12.849 1.00 90.12 97 CYS A C 1
ATOM 803 O O . CYS A 1 97 ? -2.528 0.089 12.183 1.00 90.12 97 CYS A O 1
ATOM 805 N N . ASP A 1 98 ? -4.314 0.046 13.535 1.00 90.00 98 ASP A N 1
ATOM 806 C CA . ASP A 1 98 ? -4.442 -1.420 13.596 1.00 90.00 98 ASP A CA 1
ATOM 807 C C . ASP A 1 98 ? -4.783 -2.054 12.234 1.00 90.00 98 ASP A C 1
ATOM 809 O O . ASP A 1 98 ? -4.664 -3.263 12.041 1.00 90.00 98 ASP A O 1
ATOM 813 N N . GLY A 1 99 ? -5.215 -1.236 11.270 1.00 89.88 99 GLY A N 1
ATOM 814 C CA . GLY A 1 99 ? -5.512 -1.661 9.908 1.00 89.88 99 GLY A CA 1
ATOM 815 C C . GLY A 1 99 ? -4.266 -1.758 9.033 1.00 89.88 99 GLY A C 1
ATOM 816 O O . GLY A 1 99 ? -3.942 -2.832 8.533 1.00 89.88 99 GLY A O 1
ATOM 817 N N . CYS A 1 100 ? -3.578 -0.636 8.813 1.00 88.81 100 CYS A N 1
ATOM 818 C CA . CYS A 1 100 ? -2.447 -0.554 7.877 1.00 88.81 100 CYS A CA 1
ATOM 819 C C . CYS A 1 100 ? -1.072 -0.620 8.549 1.00 88.81 100 CYS A C 1
ATOM 821 O O . CYS A 1 100 ? -0.068 -0.612 7.839 1.00 88.81 100 CYS A O 1
ATOM 823 N N . LEU A 1 101 ? -1.018 -0.632 9.886 1.00 87.50 101 LEU A N 1
ATOM 824 C CA . LEU A 1 101 ? 0.204 -0.602 10.700 1.00 87.50 101 LEU A CA 1
ATOM 825 C C . LEU A 1 101 ? 1.088 0.632 10.476 1.00 87.50 101 LEU A C 1
ATOM 827 O O . LEU A 1 101 ? 2.239 0.661 10.903 1.00 87.50 101 LEU A O 1
ATOM 831 N N . LYS A 1 102 ? 0.563 1.663 9.807 1.00 86.94 102 LYS A N 1
ATOM 832 C CA . LYS A 1 102 ? 1.250 2.940 9.615 1.00 86.94 102 LYS A CA 1
ATOM 833 C C . LYS A 1 102 ? 0.860 3.938 10.708 1.00 86.94 102 LYS A C 1
ATOM 835 O O . LYS A 1 102 ? -0.225 3.821 11.293 1.00 86.94 102 LYS A O 1
ATOM 840 N N . PRO A 1 103 ? 1.707 4.946 10.964 1.00 87.50 103 PRO A N 1
ATOM 841 C CA . PRO A 1 103 ? 1.424 5.988 11.941 1.00 87.50 103 PRO A CA 1
ATOM 842 C C . PRO A 1 103 ? 0.173 6.788 11.576 1.00 87.50 103 PRO A C 1
ATOM 844 O O . PRO A 1 103 ? -0.060 7.144 10.418 1.00 87.50 103 PRO A O 1
ATOM 847 N N . ILE A 1 104 ? -0.633 7.118 12.577 1.00 87.62 104 ILE A N 1
ATOM 848 C CA . ILE A 1 104 ? -1.694 8.112 12.451 1.00 87.62 104 ILE A CA 1
ATOM 849 C C . ILE A 1 104 ? -1.054 9.478 12.685 1.00 87.62 104 ILE A C 1
ATOM 851 O O . ILE A 1 104 ? -0.745 9.848 13.814 1.00 87.62 104 ILE A O 1
ATOM 855 N N . MET A 1 105 ? -0.807 10.206 11.597 1.00 82.50 105 MET A N 1
ATOM 856 C CA . MET A 1 105 ? -0.176 11.533 11.636 1.00 82.50 105 MET A CA 1
ATOM 857 C C . MET A 1 105 ? -1.169 12.683 11.462 1.00 82.50 105 MET A C 1
ATOM 859 O O . MET A 1 105 ? -0.850 13.822 11.791 1.00 82.50 105 MET A O 1
ATOM 863 N N . GLU A 1 106 ? -2.370 12.390 10.966 1.00 80.25 106 GLU A N 1
ATOM 864 C CA . GLU A 1 106 ? -3.366 13.388 10.586 1.00 80.25 106 GLU A CA 1
ATOM 865 C C . GLU A 1 106 ? -4.759 13.039 11.121 1.00 80.25 106 GLU A C 1
ATOM 867 O O . GLU A 1 106 ? -5.067 11.882 11.415 1.00 80.25 106 GLU A O 1
ATOM 872 N N . MET A 1 107 ? -5.594 14.073 11.223 1.00 82.38 107 MET A N 1
ATOM 873 C CA . MET A 1 107 ? -7.017 13.987 11.550 1.00 82.38 107 MET A CA 1
ATOM 874 C C . MET A 1 107 ? -7.869 13.960 10.263 1.00 82.38 107 MET A C 1
ATOM 876 O O . MET A 1 107 ? -7.454 14.561 9.270 1.00 82.38 107 MET A O 1
ATOM 880 N N . PRO A 1 108 ? -9.082 13.377 10.290 1.00 87.81 108 PRO A N 1
ATOM 881 C CA . PRO A 1 108 ? -9.664 12.649 11.413 1.00 87.81 108 PRO A CA 1
ATOM 882 C C . PRO A 1 108 ? -9.213 11.178 11.457 1.00 87.81 108 PRO A C 1
ATOM 884 O O . PRO A 1 108 ? -8.742 10.604 10.473 1.00 87.81 108 PRO A O 1
ATOM 887 N N . PHE A 1 109 ? -9.375 10.544 12.618 1.00 89.50 109 PHE A N 1
ATOM 888 C CA . PHE A 1 109 ? -9.137 9.109 12.794 1.00 89.50 109 PHE A CA 1
ATOM 889 C C . PHE A 1 109 ? -10.138 8.510 13.784 1.00 89.50 109 PHE A C 1
ATOM 891 O O . PHE A 1 109 ? -10.707 9.209 14.623 1.00 89.50 109 PHE A O 1
ATOM 898 N N . TYR A 1 110 ? -10.351 7.203 13.697 1.00 90.69 110 TYR A N 1
ATOM 899 C CA . TYR A 1 110 ? -11.201 6.466 14.620 1.00 90.69 110 TYR A CA 1
ATOM 900 C C . TYR A 1 110 ? -10.383 5.947 15.798 1.00 90.69 110 TYR A C 1
ATOM 902 O O . TYR A 1 110 ? -9.325 5.346 15.613 1.00 90.69 110 TYR A O 1
ATOM 910 N N . LYS A 1 111 ? -10.912 6.107 17.010 1.00 91.62 111 LYS A N 1
ATOM 911 C CA . LYS A 1 111 ? -10.434 5.394 18.201 1.00 91.62 111 LYS A CA 1
ATOM 912 C C . LYS A 1 111 ? -11.547 4.555 18.800 1.00 91.62 111 LYS A C 1
ATOM 914 O O . LYS A 1 111 ? -12.720 4.898 18.672 1.00 91.62 111 LYS A O 1
ATOM 919 N N . CYS A 1 112 ? -11.199 3.501 19.519 1.00 91.44 112 CYS A N 1
ATOM 920 C CA . CYS A 1 112 ? -12.171 2.789 20.331 1.00 91.44 112 CYS A CA 1
ATOM 921 C C . CYS A 1 112 ? -12.808 3.708 21.395 1.00 91.44 112 CYS A C 1
ATOM 923 O O . CYS A 1 112 ? -12.147 4.544 22.014 1.00 91.44 112 CYS A O 1
ATOM 925 N N . SER A 1 113 ? -14.115 3.539 21.604 1.00 89.12 113 SER A N 1
ATOM 926 C CA . SER A 1 113 ? -14.882 4.215 22.658 1.00 89.12 113 SER A CA 1
ATOM 927 C C . SER A 1 113 ? -14.434 3.844 24.076 1.00 89.12 113 SER A C 1
ATOM 929 O O . SER A 1 113 ? -14.532 4.665 24.986 1.00 89.12 113 SER A O 1
ATOM 931 N N . GLN A 1 114 ? -13.919 2.629 24.271 1.00 89.81 114 GLN A N 1
ATOM 932 C CA . GLN A 1 114 ? -13.402 2.159 25.557 1.00 89.81 114 GLN A CA 1
ATOM 933 C C . GLN A 1 114 ? -12.001 2.713 25.831 1.00 89.81 114 GLN A C 1
ATOM 935 O O . GLN A 1 114 ? -11.078 2.482 25.054 1.00 89.81 114 GLN A O 1
ATOM 940 N N . ILE A 1 115 ? -11.825 3.383 26.974 1.00 80.81 115 ILE A N 1
ATOM 941 C CA . ILE A 1 115 ? -10.577 4.074 27.356 1.00 80.81 115 ILE A CA 1
ATOM 942 C C . ILE A 1 115 ? -9.382 3.116 27.463 1.00 80.81 115 ILE A C 1
ATOM 944 O O . ILE A 1 115 ? -8.268 3.476 27.096 1.00 80.81 115 ILE A O 1
ATOM 948 N N . SER A 1 116 ? -9.601 1.902 27.970 1.00 85.56 116 SER A N 1
ATOM 949 C CA . SER A 1 116 ? -8.554 0.886 28.134 1.00 85.56 116 SER A CA 1
ATOM 950 C C . SER A 1 116 ? -8.218 0.140 26.841 1.00 85.56 116 SER A C 1
ATOM 952 O O . SER A 1 116 ? -7.315 -0.695 26.832 1.00 85.56 116 SER A O 1
ATOM 954 N N . CYS A 1 117 ? -8.933 0.415 25.750 1.00 88.00 117 CYS A N 1
ATOM 955 C CA . CYS A 1 117 ? -8.764 -0.284 24.492 1.00 88.00 117 CYS A CA 1
ATOM 956 C C . CYS A 1 117 ? -7.974 0.579 23.504 1.00 88.00 117 CYS A C 1
ATOM 958 O O . CYS A 1 117 ? -8.474 1.570 22.975 1.00 88.00 117 CYS A O 1
ATOM 960 N N . GLY A 1 118 ? -6.726 0.188 23.252 1.00 86.81 118 GLY A N 1
ATOM 961 C CA . GLY A 1 118 ? -5.810 0.890 22.353 1.00 86.81 118 GLY A CA 1
ATOM 962 C C . GLY A 1 118 ? -6.028 0.586 20.871 1.00 86.81 118 GLY A C 1
ATOM 963 O O . GLY A 1 118 ? -5.044 0.356 20.185 1.00 86.81 118 GLY A O 1
ATOM 964 N N . PHE A 1 119 ? -7.280 0.540 20.405 1.00 90.31 119 PHE A N 1
ATOM 965 C CA . PHE A 1 119 ? -7.602 0.268 19.001 1.00 90.31 119 PHE A CA 1
ATOM 966 C C . PHE A 1 119 ? -7.861 1.569 18.231 1.00 90.31 119 PHE A C 1
ATOM 968 O O . PHE A 1 119 ? -8.721 2.371 18.619 1.00 90.31 119 PHE A O 1
ATOM 975 N N . PHE A 1 120 ? -7.143 1.763 17.129 1.00 91.75 120 PHE A N 1
ATOM 976 C CA . PHE A 1 120 ? -7.127 2.975 16.322 1.00 91.75 120 PHE A CA 1
ATOM 977 C C . PHE A 1 120 ? -7.126 2.651 14.828 1.00 91.75 120 PHE A C 1
ATOM 979 O O . PHE A 1 120 ? -6.421 1.757 14.370 1.00 91.75 120 PHE A O 1
ATOM 986 N N . LEU A 1 121 ? -7.867 3.422 14.034 1.00 91.56 121 LEU A N 1
ATOM 987 C CA . LEU A 1 121 ? -7.870 3.297 12.576 1.00 91.56 121 LEU A CA 1
ATOM 988 C C . LEU A 1 121 ? -7.799 4.668 11.913 1.00 91.56 121 LEU A C 1
ATOM 990 O O . LEU A 1 121 ? -8.490 5.598 12.326 1.00 91.56 121 LEU A O 1
ATOM 994 N N . HIS A 1 122 ? -7.051 4.778 10.814 1.00 90.62 122 HIS A N 1
ATOM 995 C CA . HIS A 1 122 ? -7.285 5.868 9.864 1.00 90.62 122 HIS A CA 1
ATOM 996 C C . HIS A 1 122 ? -8.726 5.800 9.345 1.00 90.62 122 HIS A C 1
ATOM 998 O O . HIS A 1 122 ? -9.278 4.707 9.185 1.00 90.62 122 HIS A O 1
ATOM 1004 N N . GLU A 1 123 ? -9.303 6.948 8.988 1.00 87.75 123 GLU A N 1
ATOM 1005 C CA . GLU A 1 123 ? -10.637 7.009 8.374 1.00 87.75 123 GLU A CA 1
ATOM 1006 C C . GLU A 1 123 ? -10.744 6.087 7.144 1.00 87.75 123 GLU A C 1
ATOM 1008 O O . GLU A 1 123 ? -11.688 5.306 7.020 1.00 87.75 123 GLU A O 1
ATOM 1013 N N . CYS A 1 124 ? -9.726 6.090 6.275 1.00 88.69 124 CYS A N 1
ATOM 1014 C CA . CYS A 1 124 ? -9.680 5.224 5.096 1.00 88.69 124 CYS A CA 1
ATOM 1015 C C . CYS A 1 124 ? -9.610 3.727 5.446 1.00 88.69 124 CYS A C 1
ATOM 1017 O O . CYS A 1 124 ? -10.212 2.907 4.755 1.00 88.69 124 CYS A O 1
ATOM 1019 N N . CYS A 1 125 ? -8.919 3.363 6.530 1.00 90.75 125 CYS A N 1
ATOM 1020 C CA . CYS A 1 125 ? -8.793 1.974 6.978 1.00 90.75 125 CYS A CA 1
ATOM 1021 C C . CYS A 1 125 ? -10.102 1.443 7.574 1.00 90.75 125 CYS A C 1
ATOM 1023 O O . CYS A 1 125 ? -10.399 0.259 7.438 1.00 90.75 125 CYS A O 1
ATOM 1025 N N . ALA A 1 126 ? -10.906 2.314 8.185 1.00 89.81 126 ALA A N 1
ATOM 1026 C CA . ALA A 1 126 ? -12.221 1.961 8.712 1.00 89.81 126 ALA A CA 1
ATOM 1027 C C . ALA A 1 126 ? -13.287 1.766 7.613 1.00 89.81 126 ALA A C 1
ATOM 1029 O O . ALA A 1 126 ? -14.307 1.121 7.850 1.00 89.81 126 ALA A O 1
ATOM 1030 N N . ARG A 1 127 ? -13.058 2.316 6.410 1.00 87.56 127 ARG A N 1
ATOM 1031 C CA . ARG A 1 127 ? -14.013 2.345 5.282 1.00 87.56 127 ARG A CA 1
ATOM 1032 C C . ARG A 1 127 ? -13.595 1.462 4.102 1.00 87.56 127 ARG A C 1
ATOM 1034 O O . ARG A 1 127 ? -14.066 1.651 2.977 1.00 87.56 127 ARG A O 1
ATOM 1041 N N . LEU A 1 128 ? -12.684 0.521 4.335 1.00 89.00 128 LEU A N 1
ATOM 1042 C CA . LEU A 1 128 ? -12.217 -0.405 3.308 1.00 89.00 128 LEU A CA 1
ATOM 1043 C C . LEU A 1 128 ? -13.385 -1.213 2.718 1.00 89.00 128 LEU A C 1
ATOM 1045 O O . LEU A 1 128 ? -14.273 -1.642 3.459 1.00 89.00 128 LEU A O 1
ATOM 1049 N N . PRO A 1 129 ? -13.404 -1.447 1.393 1.00 89.62 129 PRO A N 1
ATOM 1050 C CA . PRO A 1 129 ? -14.404 -2.319 0.799 1.00 89.62 129 PRO A CA 1
ATOM 1051 C C . PRO A 1 129 ? -14.272 -3.742 1.355 1.00 89.62 129 PRO A C 1
ATOM 1053 O O . PRO A 1 129 ? -13.179 -4.255 1.555 1.00 89.62 129 PRO A O 1
ATOM 1056 N N . SER A 1 130 ? -15.394 -4.425 1.574 1.00 89.62 130 SER A N 1
ATOM 1057 C CA . SER A 1 130 ? -15.368 -5.799 2.094 1.00 89.62 130 SER A CA 1
ATOM 1058 C C . SER A 1 130 ? -14.800 -6.811 1.094 1.00 89.62 130 SER A C 1
ATOM 1060 O O . SER A 1 130 ? -14.364 -7.890 1.495 1.00 89.62 130 SER A O 1
ATOM 1062 N N . LYS A 1 131 ? -14.809 -6.476 -0.202 1.00 91.69 131 LYS A N 1
ATOM 1063 C CA . LYS A 1 131 ? -14.288 -7.296 -1.296 1.00 91.69 131 LYS A CA 1
ATOM 1064 C C . LYS A 1 131 ? -13.631 -6.427 -2.360 1.00 91.69 131 LYS A C 1
ATOM 1066 O O . LYS A 1 131 ? -14.095 -5.318 -2.627 1.00 91.69 131 LYS A O 1
ATOM 1071 N N . ILE A 1 132 ? -12.602 -6.967 -2.995 1.00 92.12 132 ILE A N 1
ATOM 1072 C CA . ILE A 1 132 ? -12.012 -6.437 -4.224 1.00 92.12 132 ILE A CA 1
ATOM 1073 C C . ILE A 1 132 ? -12.084 -7.509 -5.313 1.00 92.12 132 ILE A C 1
ATOM 1075 O O . ILE A 1 132 ? -11.967 -8.701 -5.028 1.00 92.12 132 ILE A O 1
ATOM 1079 N N . HIS A 1 133 ? -12.301 -7.069 -6.545 1.00 90.44 133 HIS A N 1
ATOM 1080 C CA . HIS A 1 133 ? -12.383 -7.909 -7.738 1.00 90.44 133 HIS A CA 1
ATOM 1081 C C . HIS A 1 133 ? -11.235 -7.552 -8.685 1.00 90.44 133 HIS A C 1
ATOM 1083 O O . HIS A 1 133 ? -10.692 -6.449 -8.587 1.00 90.44 133 HIS A O 1
ATOM 1089 N N . ASP A 1 134 ? -10.875 -8.482 -9.569 1.00 86.94 134 ASP A N 1
ATOM 1090 C CA . ASP A 1 134 ? -9.955 -8.254 -10.690 1.00 86.94 134 ASP A CA 1
ATOM 1091 C C . ASP A 1 134 ? -8.590 -7.676 -10.270 1.00 86.94 134 ASP A C 1
ATOM 1093 O O . ASP A 1 134 ? -7.999 -6.831 -10.951 1.00 86.94 134 ASP A O 1
ATOM 1097 N N . HIS A 1 135 ? -8.078 -8.100 -9.108 1.00 88.94 135 HIS A N 1
ATOM 1098 C CA . HIS A 1 135 ? -6.770 -7.646 -8.653 1.00 88.94 135 HIS A CA 1
ATOM 1099 C C . HIS A 1 135 ? -5.680 -8.210 -9.585 1.00 88.94 135 HIS A C 1
ATOM 1101 O O . HIS A 1 135 ? -5.675 -9.411 -9.834 1.00 88.94 135 HIS A O 1
ATOM 1107 N N . PRO A 1 136 ? -4.701 -7.417 -10.057 1.00 84.25 136 PRO A N 1
ATOM 1108 C CA . PRO A 1 136 ? -3.702 -7.882 -11.029 1.00 84.25 136 PRO A CA 1
ATOM 1109 C C . PRO A 1 136 ? -2.874 -9.087 -10.575 1.00 84.25 136 PRO A C 1
ATOM 1111 O O . PRO A 1 136 ? -2.500 -9.916 -11.393 1.00 84.25 136 PRO A O 1
ATOM 1114 N N . GLY A 1 137 ? -2.583 -9.176 -9.273 1.00 83.12 137 GLY A N 1
ATOM 1115 C CA . GLY A 1 137 ? -1.883 -10.325 -8.688 1.00 83.12 137 GLY A CA 1
ATOM 1116 C C . GLY A 1 137 ? -2.781 -11.541 -8.422 1.00 83.12 137 GLY A C 1
ATOM 1117 O O . GLY A 1 137 ? -2.281 -12.603 -8.074 1.00 83.12 137 GLY A O 1
ATOM 1118 N N . HIS A 1 138 ? -4.105 -11.395 -8.543 1.00 88.44 138 HIS A N 1
ATOM 1119 C CA . HIS A 1 138 ? -5.064 -12.485 -8.358 1.00 88.44 138 HIS A CA 1
ATOM 1120 C C . HIS A 1 138 ? -6.388 -12.202 -9.101 1.00 88.44 138 HIS A C 1
ATOM 1122 O O . HIS A 1 138 ? -7.385 -11.858 -8.460 1.00 88.44 138 HIS A O 1
ATOM 1128 N N . PRO A 1 139 ? -6.405 -12.278 -10.446 1.00 88.00 139 PRO A N 1
ATOM 1129 C CA . PRO A 1 139 ? -7.549 -11.829 -11.244 1.00 88.00 139 PRO A CA 1
ATOM 1130 C C . PRO A 1 139 ? -8.741 -12.793 -11.187 1.00 88.00 139 PRO A C 1
ATOM 1132 O O . PRO A 1 139 ? -9.881 -12.355 -11.291 1.00 88.00 139 PRO A O 1
ATOM 1135 N N . ASP A 1 140 ? -8.492 -14.087 -10.978 1.00 90.12 140 ASP A N 1
ATOM 1136 C CA . ASP A 1 140 ? -9.517 -15.130 -11.122 1.00 90.12 140 ASP A CA 1
ATOM 1137 C C . ASP A 1 140 ? -10.537 -15.166 -9.974 1.00 90.12 140 ASP A C 1
ATOM 1139 O O . ASP A 1 140 ? -11.632 -15.711 -10.127 1.00 90.12 140 ASP A O 1
ATOM 1143 N N . HIS A 1 141 ? -10.206 -14.590 -8.811 1.00 91.50 141 HIS A N 1
ATOM 1144 C CA . HIS A 1 141 ? -11.089 -14.606 -7.646 1.00 91.50 141 HIS A CA 1
ATOM 1145 C C . HIS A 1 141 ? -11.180 -13.259 -6.943 1.00 91.50 141 HIS A C 1
ATOM 1147 O O . HIS A 1 141 ? -10.212 -12.514 -6.801 1.00 91.50 141 HIS A O 1
ATOM 1153 N N . ALA A 1 142 ? -12.363 -13.006 -6.381 1.00 92.94 142 ALA A N 1
ATOM 1154 C CA . ALA A 1 142 ? -12.559 -11.905 -5.456 1.00 92.94 142 ALA A CA 1
ATOM 1155 C C . ALA A 1 142 ? -11.761 -12.139 -4.166 1.00 92.94 142 ALA A C 1
ATOM 1157 O O . ALA A 1 142 ? -11.861 -13.198 -3.539 1.00 92.94 142 ALA A O 1
ATOM 1158 N N . LEU A 1 143 ? -11.030 -11.120 -3.724 1.00 93.25 143 LEU A N 1
ATOM 1159 C CA . LEU A 1 143 ? -10.345 -11.135 -2.437 1.00 93.25 143 LEU A CA 1
ATOM 1160 C C . LEU A 1 143 ? -11.242 -10.469 -1.395 1.00 93.25 143 LEU A C 1
ATOM 1162 O O . LEU A 1 143 ? -11.777 -9.382 -1.619 1.00 93.25 143 LEU A O 1
ATOM 1166 N N . VAL A 1 144 ? -11.411 -11.115 -0.246 1.00 92.69 144 VAL A N 1
ATOM 1167 C CA . VAL A 1 144 ? -12.280 -10.639 0.838 1.00 92.69 144 VAL A CA 1
ATOM 1168 C C . VAL A 1 144 ? -11.425 -10.018 1.933 1.00 92.69 144 VAL A C 1
ATOM 1170 O O . VAL A 1 144 ? -10.348 -10.528 2.229 1.00 92.69 144 VAL A O 1
ATOM 1173 N N . LEU A 1 145 ? -11.901 -8.937 2.547 1.00 91.50 145 LEU A N 1
ATOM 1174 C CA . LEU A 1 145 ? -11.261 -8.324 3.705 1.00 91.50 145 LEU A CA 1
ATOM 1175 C C . LEU A 1 145 ? -11.365 -9.265 4.914 1.00 91.50 145 LEU A C 1
ATOM 1177 O O . LEU A 1 145 ? -12.452 -9.573 5.410 1.00 91.50 145 LEU A O 1
ATOM 1181 N N . ILE A 1 146 ? -10.223 -9.767 5.369 1.00 83.69 146 ILE A N 1
ATOM 1182 C CA . ILE A 1 146 ? -10.151 -10.868 6.323 1.00 83.69 146 ILE A CA 1
ATOM 1183 C C . ILE A 1 146 ? -10.151 -10.359 7.755 1.00 83.69 146 ILE A C 1
ATOM 1185 O O . ILE A 1 146 ? -9.430 -9.435 8.136 1.00 83.69 146 ILE A O 1
ATOM 1189 N N . SER A 1 147 ? -10.966 -11.047 8.557 1.00 62.84 147 SER A N 1
ATOM 1190 C CA . SER A 1 147 ? -11.312 -10.643 9.913 1.00 62.84 147 SER A CA 1
ATOM 1191 C C . SER A 1 147 ? -10.830 -11.557 11.020 1.00 62.84 147 SER A C 1
ATOM 1193 O O . SER A 1 147 ? -11.299 -11.398 12.132 1.00 62.84 147 SER A O 1
ATOM 1195 N N . ASN A 1 148 ? -9.970 -12.520 10.709 1.00 56.34 148 ASN A N 1
ATOM 1196 C CA . ASN A 1 148 ? -9.254 -13.450 11.590 1.00 56.34 148 ASN A CA 1
ATOM 1197 C C . ASN A 1 148 ? -9.088 -14.713 10.757 1.00 56.34 148 ASN A C 1
ATOM 1199 O O . ASN A 1 148 ? -10.050 -15.445 10.535 1.00 56.34 148 ASN A O 1
ATOM 1203 N N . ASN A 1 149 ? -7.887 -14.945 10.239 1.00 54.59 149 ASN A N 1
ATOM 1204 C CA . ASN A 1 149 ? -7.605 -16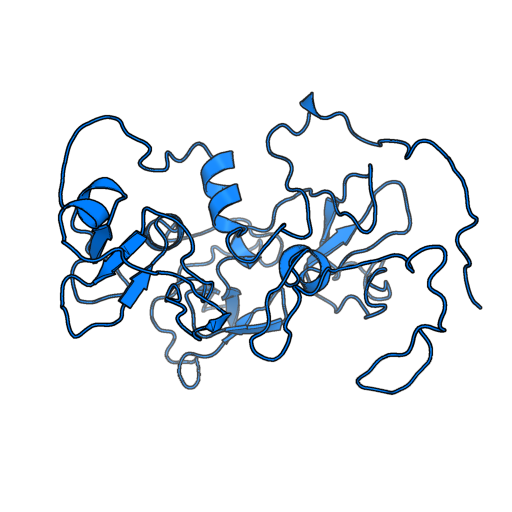.202 9.573 1.00 54.59 149 ASN A CA 1
ATOM 1205 C C . ASN A 1 149 ? -7.030 -17.180 10.605 1.00 54.59 149 ASN A C 1
ATOM 1207 O O . ASN A 1 149 ? -5.912 -16.955 11.066 1.00 54.59 149 ASN A O 1
ATOM 1211 N N . PRO A 1 150 ? -7.737 -18.267 10.957 1.00 48.59 150 PRO A N 1
ATOM 1212 C CA . PRO A 1 150 ? -7.240 -19.252 11.917 1.00 48.59 150 PRO A CA 1
ATOM 1213 C C . PRO A 1 150 ? -5.977 -19.988 11.438 1.00 48.59 150 PRO A C 1
ATOM 1215 O O . PRO A 1 150 ? -5.318 -20.638 12.241 1.00 48.59 150 PRO A O 1
ATOM 1218 N N . ARG A 1 151 ? -5.613 -19.883 10.149 1.00 54.53 151 ARG A N 1
ATOM 1219 C CA . ARG A 1 151 ? -4.358 -20.425 9.601 1.00 54.53 151 ARG A CA 1
ATOM 1220 C C . ARG A 1 151 ? -3.150 -19.499 9.783 1.00 54.53 151 ARG A C 1
ATOM 1222 O O . ARG A 1 151 ? -2.044 -19.902 9.447 1.00 54.53 151 ARG A O 1
ATOM 1229 N N . MET A 1 152 ? -3.346 -18.273 10.270 1.00 63.53 152 MET A N 1
ATOM 1230 C CA . MET A 1 152 ? -2.263 -17.303 10.447 1.00 63.53 152 MET A CA 1
ATOM 1231 C C . MET A 1 152 ? -1.674 -17.426 11.848 1.00 63.53 152 MET A C 1
ATOM 1233 O O . MET A 1 152 ? -2.324 -17.106 12.846 1.00 63.53 152 MET A O 1
ATOM 1237 N N . PHE A 1 153 ? -0.436 -17.916 11.920 1.00 59.50 153 PHE A N 1
ATOM 1238 C CA . PHE A 1 153 ? 0.295 -18.080 13.172 1.00 59.50 153 PHE A CA 1
ATOM 1239 C C . PHE A 1 153 ? 0.464 -16.721 13.860 1.00 59.50 153 PHE A C 1
ATOM 1241 O O . PHE A 1 153 ? 1.015 -15.790 13.282 1.00 59.50 153 PHE A O 1
ATOM 1248 N N . MET A 1 154 ? -0.063 -16.588 15.080 1.00 64.50 154 MET A N 1
ATOM 1249 C CA . MET A 1 154 ? -0.102 -15.323 15.835 1.00 64.50 154 MET A CA 1
ATOM 1250 C C . MET A 1 154 ? -0.704 -14.128 15.066 1.00 64.50 154 MET A C 1
ATOM 1252 O O . MET A 1 154 ? -0.406 -12.977 15.374 1.00 64.50 154 MET A O 1
ATOM 1256 N N . GLY A 1 155 ? -1.555 -14.384 14.065 1.00 74.44 155 GLY A N 1
ATOM 1257 C CA . GLY A 1 155 ? -2.135 -13.338 13.219 1.00 74.44 155 GLY A CA 1
ATOM 1258 C C . GLY A 1 155 ? -1.178 -12.744 12.177 1.00 74.44 155 GLY A C 1
ATOM 1259 O O . GLY A 1 155 ? -1.557 -11.784 11.513 1.00 74.44 155 GLY A O 1
ATOM 1260 N N . LEU A 1 156 ? 0.023 -13.307 12.008 1.00 83.62 156 LEU A N 1
ATOM 1261 C CA . LEU A 1 156 ? 0.980 -12.906 10.977 1.00 83.62 156 LEU A CA 1
ATOM 1262 C C . LEU A 1 156 ? 0.694 -13.611 9.650 1.00 83.62 156 LEU A C 1
ATOM 1264 O O . LEU A 1 156 ? 0.431 -14.813 9.621 1.00 83.62 156 LEU A O 1
ATOM 1268 N N . PHE A 1 157 ? 0.816 -12.870 8.552 1.00 86.31 157 PHE A N 1
ATOM 1269 C CA . PHE A 1 157 ? 0.777 -13.383 7.185 1.00 86.31 157 PHE A CA 1
ATOM 1270 C C . PHE A 1 157 ? 1.896 -12.754 6.351 1.00 86.31 157 PHE A C 1
ATOM 1272 O O . PHE A 1 157 ? 2.304 -11.629 6.623 1.00 86.31 157 PHE A O 1
ATOM 1279 N N . SER A 1 158 ? 2.383 -13.461 5.330 1.00 88.06 158 SER A N 1
ATOM 1280 C CA . SER A 1 158 ? 3.253 -12.864 4.308 1.00 88.06 158 SER A CA 1
ATOM 1281 C C . SER A 1 158 ? 2.383 -12.300 3.187 1.00 88.06 158 SER A C 1
ATOM 1283 O O . SER A 1 158 ? 1.472 -12.976 2.698 1.00 88.06 158 SER A O 1
ATOM 1285 N N . CYS A 1 159 ? 2.616 -11.044 2.813 1.00 88.50 159 CYS A N 1
ATOM 1286 C CA . CYS A 1 159 ? 1.936 -10.433 1.681 1.00 88.50 159 CYS A CA 1
ATOM 1287 C C . CYS A 1 159 ? 2.429 -11.057 0.370 1.00 88.50 159 CYS A C 1
ATOM 1289 O O . CYS A 1 159 ? 3.621 -11.084 0.097 1.00 88.50 159 CYS A O 1
ATOM 1291 N N . SER A 1 160 ? 1.516 -11.501 -0.488 1.00 87.94 160 SER A N 1
ATOM 1292 C CA . SER A 1 160 ? 1.870 -12.157 -1.757 1.00 87.94 160 SER A CA 1
ATOM 1293 C C . SER A 1 160 ? 2.489 -11.204 -2.788 1.00 87.94 160 SER A C 1
ATOM 1295 O O . SER A 1 160 ? 3.010 -11.674 -3.788 1.00 87.94 160 SER A O 1
ATOM 1297 N N . ILE A 1 161 ? 2.421 -9.885 -2.555 1.00 86.12 161 ILE A N 1
ATOM 1298 C CA . ILE A 1 161 ? 2.958 -8.860 -3.459 1.00 86.12 161 ILE A CA 1
ATOM 1299 C C . ILE A 1 161 ? 4.314 -8.336 -2.991 1.00 86.12 161 ILE A C 1
ATOM 1301 O O . ILE A 1 161 ? 5.276 -8.405 -3.743 1.00 86.12 161 ILE A O 1
ATOM 1305 N N . CYS A 1 162 ? 4.391 -7.808 -1.765 1.00 84.44 162 CYS A N 1
ATOM 1306 C CA . CYS A 1 162 ? 5.626 -7.228 -1.229 1.00 84.44 162 CYS A CA 1
ATOM 1307 C C . CYS A 1 162 ? 6.432 -8.200 -0.361 1.00 84.44 162 CYS A C 1
ATOM 1309 O O . CYS A 1 162 ? 7.457 -7.810 0.168 1.00 84.44 162 CYS A O 1
ATOM 1311 N N . ARG A 1 163 ? 5.949 -9.430 -0.133 1.00 84.81 163 ARG A N 1
ATOM 1312 C CA . ARG A 1 163 ? 6.585 -10.491 0.682 1.00 84.81 163 ARG A CA 1
ATOM 1313 C C . ARG A 1 163 ? 6.825 -10.174 2.157 1.00 84.81 163 ARG A C 1
ATOM 1315 O O . ARG A 1 163 ? 7.084 -11.092 2.938 1.00 84.81 163 ARG A O 1
ATOM 1322 N N . LEU A 1 164 ? 6.615 -8.931 2.580 1.00 84.69 164 LEU A N 1
ATOM 1323 C CA . LEU A 1 164 ? 6.697 -8.517 3.972 1.00 84.69 164 LEU A CA 1
ATOM 1324 C C . LEU A 1 164 ? 5.674 -9.250 4.841 1.00 84.69 164 LEU A C 1
ATOM 1326 O O . LEU A 1 164 ? 4.525 -9.489 4.450 1.00 84.69 164 LEU A O 1
ATOM 1330 N N . TYR A 1 165 ? 6.093 -9.558 6.066 1.00 87.81 165 TYR A N 1
ATOM 1331 C CA . TYR A 1 165 ? 5.203 -10.070 7.096 1.00 87.81 165 TYR A CA 1
ATOM 1332 C C . TYR A 1 165 ? 4.365 -8.938 7.687 1.00 87.81 165 TYR A C 1
ATOM 1334 O O . TYR A 1 165 ? 4.880 -7.883 8.051 1.00 87.81 165 TYR A O 1
ATOM 1342 N N . CYS A 1 166 ? 3.063 -9.169 7.799 1.00 85.50 166 CYS A N 1
ATOM 1343 C CA . CYS A 1 166 ? 2.080 -8.207 8.275 1.00 85.50 166 CYS A CA 1
ATOM 1344 C C . CYS A 1 166 ? 1.157 -8.864 9.306 1.00 85.50 166 CYS A C 1
ATOM 1346 O O . CYS A 1 166 ? 0.810 -10.037 9.187 1.00 85.50 166 CYS A O 1
ATOM 1348 N N . ASN A 1 167 ? 0.728 -8.095 10.305 1.00 86.00 167 ASN A N 1
ATOM 1349 C CA . ASN A 1 167 ? -0.303 -8.476 11.281 1.00 86.00 167 ASN A CA 1
ATOM 1350 C C . ASN A 1 167 ? -1.517 -7.523 11.273 1.00 86.00 167 ASN A C 1
ATOM 1352 O O . ASN A 1 167 ? -2.358 -7.582 12.167 1.00 86.00 167 ASN A O 1
ATOM 1356 N N . GLY A 1 168 ? -1.596 -6.635 10.277 1.00 88.31 168 GLY A N 1
ATOM 1357 C CA . GLY A 1 168 ? -2.705 -5.707 10.077 1.00 88.31 168 GLY A CA 1
ATOM 1358 C C . GLY A 1 168 ? -3.886 -6.359 9.362 1.00 88.31 168 GLY A C 1
ATOM 1359 O O . GLY A 1 168 ? -4.046 -7.582 9.323 1.00 88.31 168 GLY A O 1
ATOM 1360 N N . PHE A 1 169 ? -4.735 -5.537 8.754 1.00 90.75 169 PHE A N 1
ATOM 1361 C CA . PHE A 1 169 ? -5.803 -6.035 7.896 1.00 90.75 169 PHE A CA 1
ATOM 1362 C C . PHE A 1 169 ? -5.223 -6.619 6.606 1.00 90.75 169 PHE A C 1
ATOM 1364 O O . PHE A 1 169 ? -4.187 -6.179 6.105 1.00 90.75 169 PHE A O 1
ATOM 1371 N N . ALA A 1 170 ? -5.932 -7.599 6.052 1.00 91.56 170 ALA A N 1
ATOM 1372 C CA . ALA A 1 170 ? -5.524 -8.296 4.844 1.00 91.56 170 ALA A CA 1
ATOM 1373 C C . ALA A 1 170 ? -6.717 -8.501 3.921 1.00 91.56 170 ALA A C 1
ATOM 1375 O O . ALA A 1 170 ? -7.814 -8.803 4.390 1.00 91.56 170 ALA A O 1
ATOM 1376 N N . TYR A 1 171 ? -6.490 -8.425 2.616 1.00 92.88 171 TYR A N 1
ATOM 1377 C CA . TYR A 1 171 ?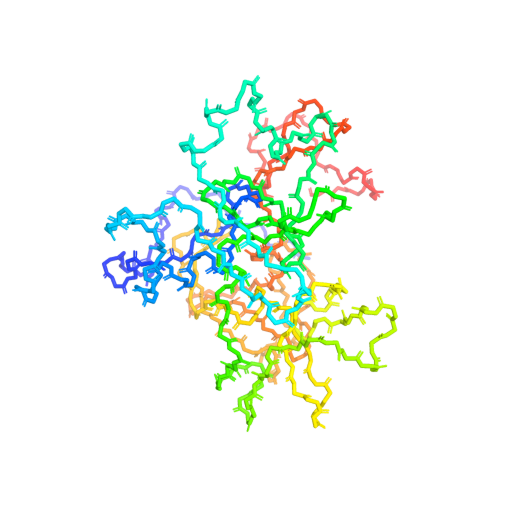 -7.372 -9.053 1.641 1.00 92.88 171 TYR A CA 1
ATOM 1378 C C . TYR A 1 171 ? -6.859 -10.454 1.349 1.00 92.88 171 TYR A C 1
ATOM 1380 O O . TYR A 1 171 ? -5.652 -10.661 1.219 1.00 92.88 171 TYR A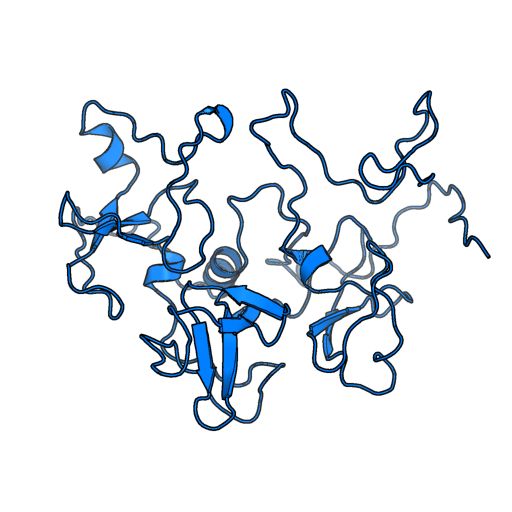 O 1
ATOM 1388 N N . GLY A 1 172 ? -7.756 -11.423 1.216 1.00 92.06 172 GLY A N 1
ATOM 1389 C CA . GLY A 1 172 ? -7.329 -12.751 0.810 1.00 92.06 172 GLY A CA 1
ATOM 1390 C C . GLY A 1 172 ? -8.405 -13.617 0.183 1.00 92.06 172 GLY A C 1
ATOM 1391 O O . GLY A 1 172 ? -9.607 -13.393 0.341 1.00 92.06 172 GLY A O 1
ATOM 1392 N N . CYS A 1 173 ? -7.922 -14.627 -0.530 1.00 91.56 173 CYS A N 1
ATOM 1393 C CA . CYS A 1 173 ? -8.694 -15.720 -1.095 1.00 91.56 173 CYS A CA 1
ATOM 1394 C C . CYS A 1 173 ? -8.325 -16.994 -0.330 1.00 91.56 173 CYS A C 1
ATOM 1396 O O . CYS A 1 173 ? -7.235 -17.544 -0.490 1.00 91.56 173 CYS A O 1
ATOM 1398 N N . VAL A 1 174 ? -9.240 -17.470 0.520 1.00 86.06 174 VAL A N 1
ATOM 1399 C CA . VAL A 1 174 ? -9.005 -18.653 1.368 1.00 86.06 174 VAL A CA 1
ATOM 1400 C C . VAL A 1 174 ? -8.815 -19.919 0.531 1.00 86.06 174 VAL A C 1
ATOM 1402 O O . VAL A 1 174 ? -8.005 -20.767 0.901 1.00 86.06 174 VAL A O 1
ATOM 1405 N N . ALA A 1 175 ? -9.526 -20.034 -0.596 1.00 88.62 175 ALA A N 1
ATOM 1406 C CA . ALA A 1 175 ? -9.434 -21.185 -1.493 1.00 88.62 175 ALA A CA 1
ATOM 1407 C C . ALA A 1 175 ? -8.031 -21.326 -2.102 1.00 88.62 175 ALA A C 1
ATOM 1409 O O . ALA A 1 175 ? -7.488 -22.425 -2.136 1.00 88.62 175 ALA A O 1
ATOM 1410 N N . CYS A 1 176 ? -7.427 -20.208 -2.513 1.00 89.69 176 CYS A N 1
ATOM 1411 C CA . CYS A 1 176 ? -6.091 -20.186 -3.109 1.00 89.69 176 CYS A CA 1
ATOM 1412 C C . CYS A 1 176 ? -4.963 -20.030 -2.083 1.00 89.69 176 CYS A C 1
ATOM 1414 O O . CYS A 1 176 ? -3.799 -20.167 -2.438 1.00 89.69 176 CYS A O 1
ATOM 1416 N N . GLY A 1 177 ? -5.279 -19.699 -0.826 1.00 88.06 177 GLY A N 1
ATOM 1417 C CA . GLY A 1 177 ? -4.265 -19.351 0.170 1.00 88.06 177 GLY A CA 1
ATOM 1418 C C . GLY A 1 177 ? -3.509 -18.058 -0.157 1.00 88.06 177 GLY A C 1
ATOM 1419 O O . GLY A 1 177 ? -2.391 -17.880 0.312 1.00 88.06 177 GLY A O 1
ATOM 1420 N N . TYR A 1 178 ? -4.112 -17.167 -0.948 1.00 88.94 178 TYR A N 1
ATOM 1421 C CA . TYR A 1 178 ? -3.512 -15.904 -1.371 1.00 88.94 178 TYR A CA 1
ATOM 1422 C C . TYR A 1 178 ? -3.889 -14.795 -0.384 1.00 88.94 178 TYR A C 1
ATOM 1424 O O . TYR A 1 178 ? -5.078 -14.538 -0.179 1.00 88.94 178 TYR A O 1
ATOM 1432 N N . TYR A 1 179 ? -2.896 -14.131 0.212 1.00 90.38 179 TYR A N 1
ATOM 1433 C CA . TYR A 1 179 ? -3.088 -13.060 1.198 1.00 90.38 179 TYR A CA 1
ATOM 1434 C C . TYR A 1 179 ? -2.242 -11.845 0.850 1.00 90.38 179 TYR A C 1
ATOM 1436 O O . TYR A 1 179 ? -1.121 -11.973 0.364 1.00 90.38 179 TYR A O 1
ATOM 1444 N N . MET A 1 180 ? -2.776 -10.660 1.106 1.00 90.25 180 MET A N 1
ATOM 1445 C CA . MET A 1 180 ? -2.156 -9.404 0.717 1.00 90.25 180 MET A CA 1
ATOM 1446 C C . MET A 1 180 ? -2.513 -8.315 1.720 1.00 90.25 180 MET A C 1
ATOM 1448 O O . MET A 1 180 ? -3.658 -8.229 2.172 1.00 90.25 180 MET A O 1
ATOM 1452 N N . ASP A 1 181 ? -1.539 -7.475 2.061 1.00 89.88 181 ASP A N 1
ATOM 1453 C CA . ASP A 1 181 ? -1.792 -6.321 2.911 1.00 89.88 181 ASP A CA 1
ATOM 1454 C C . ASP A 1 181 ? -2.650 -5.276 2.186 1.00 89.88 181 ASP A C 1
ATOM 1456 O O . ASP A 1 181 ? -2.719 -5.206 0.955 1.00 89.88 181 ASP A O 1
ATOM 1460 N N . ILE A 1 182 ? -3.335 -4.445 2.963 1.00 90.38 182 ILE A N 1
ATOM 1461 C CA . ILE A 1 182 ? -4.282 -3.483 2.404 1.00 90.38 182 ILE A CA 1
ATOM 1462 C C . ILE A 1 182 ? -3.631 -2.383 1.561 1.00 90.38 182 ILE A C 1
ATOM 1464 O O . ILE A 1 182 ? -4.341 -1.802 0.757 1.00 90.38 182 ILE A O 1
ATOM 1468 N N . ASN A 1 183 ? -2.335 -2.079 1.675 1.00 88.88 183 ASN A N 1
ATOM 1469 C CA . ASN A 1 183 ? -1.695 -1.109 0.779 1.00 88.88 183 ASN A CA 1
ATOM 1470 C C . ASN A 1 183 ? -1.426 -1.735 -0.593 1.00 88.88 183 ASN A C 1
ATOM 1472 O O . ASN A 1 183 ? -1.753 -1.126 -1.614 1.00 88.88 183 ASN A O 1
ATOM 1476 N N . CYS A 1 184 ? -0.918 -2.970 -0.623 1.00 89.81 184 CYS A N 1
ATOM 1477 C CA . CYS A 1 184 ? -0.700 -3.710 -1.867 1.00 89.81 184 CYS A CA 1
ATOM 1478 C C . CYS A 1 184 ? -2.006 -3.964 -2.642 1.00 89.81 184 CYS A C 1
ATOM 1480 O O . CYS A 1 184 ? -2.005 -3.991 -3.870 1.00 89.81 184 CYS A O 1
ATOM 1482 N N . ALA A 1 185 ? -3.137 -4.062 -1.939 1.00 90.75 185 ALA A N 1
ATOM 1483 C CA . ALA A 1 185 ? -4.455 -4.247 -2.545 1.00 90.75 185 ALA A CA 1
ATOM 1484 C C . ALA A 1 185 ? -4.914 -3.099 -3.459 1.00 90.75 185 ALA A C 1
ATOM 1486 O O . ALA A 1 185 ? -5.774 -3.302 -4.317 1.00 90.75 185 ALA A O 1
ATOM 1487 N N . PHE A 1 186 ? -4.361 -1.896 -3.280 1.00 89.94 186 PHE A N 1
ATOM 1488 C CA . PHE A 1 186 ? -4.748 -0.700 -4.034 1.00 89.94 186 PHE A CA 1
ATOM 1489 C C . PHE A 1 186 ? -3.564 -0.070 -4.761 1.00 89.94 186 PHE A C 1
ATOM 1491 O O . PHE A 1 186 ? -3.518 1.150 -4.940 1.00 89.94 186 PHE A O 1
ATOM 1498 N N . LEU A 1 187 ? -2.615 -0.899 -5.205 1.00 89.38 187 LEU A N 1
ATOM 1499 C CA . LEU A 1 187 ? -1.510 -0.431 -6.030 1.00 89.38 187 LEU A CA 1
ATOM 1500 C C . LEU A 1 187 ? -2.048 0.320 -7.258 1.00 89.38 187 LEU A C 1
ATOM 1502 O O . LEU A 1 187 ? -2.938 -0.183 -7.955 1.00 89.38 187 LEU A O 1
ATOM 1506 N N . PRO A 1 188 ? -1.528 1.519 -7.553 1.00 90.62 188 PRO A N 1
ATOM 1507 C CA . PRO A 1 188 ? -1.930 2.267 -8.730 1.00 90.62 188 PRO A CA 1
ATOM 1508 C C . PRO A 1 188 ? -1.466 1.555 -10.005 1.00 90.62 188 PRO A C 1
ATOM 1510 O O . PRO A 1 188 ? -0.532 0.754 -10.000 1.00 90.62 188 PRO A O 1
ATOM 1513 N N . LYS A 1 189 ? -2.143 1.851 -11.117 1.00 91.31 189 LYS A N 1
ATOM 1514 C CA . LYS A 1 189 ? -1.730 1.364 -12.436 1.00 91.31 189 LYS A CA 1
ATOM 1515 C C . LYS A 1 189 ? -0.477 2.085 -12.926 1.00 91.31 189 LYS A C 1
ATOM 1517 O O . LYS A 1 189 ? 0.394 1.445 -13.497 1.00 91.31 189 LYS A O 1
ATOM 1522 N N . GLU A 1 190 ? -0.397 3.391 -12.699 1.00 93.44 190 GLU A N 1
ATOM 1523 C CA . GLU A 1 190 ? 0.744 4.208 -13.091 1.00 93.44 190 GLU A CA 1
ATOM 1524 C C . GLU A 1 190 ? 1.184 5.106 -11.935 1.00 93.44 190 GLU A C 1
ATOM 1526 O O . GLU A 1 190 ? 0.353 5.565 -11.143 1.00 93.44 190 GLU A O 1
ATOM 1531 N N . ILE A 1 191 ? 2.489 5.356 -11.865 1.00 94.94 191 ILE A N 1
ATOM 1532 C CA . ILE A 1 191 ? 3.131 6.278 -10.925 1.00 94.94 191 ILE A CA 1
ATOM 1533 C C . ILE A 1 191 ? 4.223 7.070 -11.637 1.00 94.94 191 ILE A C 1
ATOM 1535 O O . ILE A 1 191 ? 4.625 6.758 -12.758 1.00 94.94 191 ILE A O 1
ATOM 1539 N N . THR A 1 192 ? 4.760 8.061 -10.944 1.00 94.88 192 THR A N 1
ATOM 1540 C CA . THR A 1 192 ? 6.089 8.612 -11.234 1.00 94.88 192 THR A CA 1
ATOM 1541 C C . THR A 1 192 ? 6.982 8.405 -10.030 1.00 94.88 192 THR A C 1
ATOM 1543 O O . THR A 1 192 ? 6.490 8.277 -8.906 1.00 94.88 192 THR A O 1
ATOM 1546 N N . HIS A 1 193 ? 8.288 8.378 -10.265 1.00 94.06 193 HIS A N 1
ATOM 1547 C CA . HIS A 1 193 ? 9.246 8.116 -9.209 1.00 94.06 193 HIS A CA 1
ATOM 1548 C C . HIS A 1 193 ? 10.461 9.041 -9.308 1.00 94.06 193 HIS A C 1
ATOM 1550 O O . HIS A 1 193 ? 10.978 9.256 -10.403 1.00 94.06 193 HIS A O 1
ATOM 1556 N N . GLU A 1 194 ? 10.951 9.563 -8.183 1.00 92.94 194 GLU A N 1
ATOM 1557 C CA . GLU A 1 194 ? 12.116 10.461 -8.141 1.00 92.94 194 GLU A CA 1
ATOM 1558 C C . GLU A 1 194 ? 13.394 9.810 -8.683 1.00 92.94 194 GLU A C 1
ATOM 1560 O O . GLU A 1 194 ? 14.223 10.499 -9.269 1.00 92.94 194 GLU A O 1
ATOM 1565 N N . ALA A 1 195 ? 13.537 8.486 -8.555 1.00 90.88 195 ALA A N 1
ATOM 1566 C CA . ALA A 1 195 ? 14.649 7.746 -9.167 1.00 90.88 195 ALA A CA 1
ATOM 1567 C C . ALA A 1 195 ? 14.616 7.742 -10.709 1.00 90.88 195 ALA A C 1
ATOM 1569 O O . ALA A 1 195 ? 15.621 7.436 -11.345 1.00 90.88 195 ALA A O 1
ATOM 1570 N N . HIS A 1 196 ? 13.472 8.063 -11.319 1.00 92.50 196 HIS A N 1
ATOM 1571 C CA . HIS A 1 196 ? 13.319 8.154 -12.770 1.00 92.50 196 HIS A CA 1
ATOM 1572 C C . HIS A 1 196 ? 12.421 9.346 -13.147 1.00 92.50 196 HIS A C 1
ATOM 1574 O O . HIS A 1 196 ? 11.261 9.180 -13.545 1.00 92.50 196 HIS A O 1
ATOM 1580 N N . PRO A 1 197 ? 12.931 10.578 -12.968 1.00 91.31 197 PRO A N 1
ATOM 1581 C CA . PRO A 1 197 ? 12.119 11.781 -13.031 1.00 91.31 197 PRO A CA 1
ATOM 1582 C C . PRO A 1 197 ? 11.625 12.067 -14.451 1.00 91.31 197 PRO A C 1
ATOM 1584 O O . PRO A 1 197 ? 12.339 11.899 -15.437 1.00 91.31 197 PRO A O 1
ATOM 1587 N N . GLY A 1 198 ? 10.394 12.571 -14.547 1.00 88.69 198 GLY A N 1
ATOM 1588 C CA . GLY A 1 198 ? 9.767 12.958 -15.814 1.00 88.69 198 GLY A CA 1
ATOM 1589 C C . GLY A 1 198 ? 9.138 11.803 -16.593 1.00 88.69 198 GLY A C 1
ATOM 1590 O O . GLY A 1 198 ? 8.449 12.052 -17.577 1.00 88.69 198 GLY A O 1
ATOM 1591 N N . HIS A 1 199 ? 9.310 10.554 -16.169 1.00 93.56 199 HIS A N 1
ATOM 1592 C CA . HIS A 1 199 ? 8.762 9.403 -16.878 1.00 93.56 199 HIS A CA 1
ATOM 1593 C C . HIS A 1 199 ? 7.623 8.745 -16.093 1.00 93.56 199 HIS A C 1
ATOM 1595 O O . HIS A 1 199 ? 7.677 8.605 -14.870 1.00 93.56 199 HIS A O 1
ATOM 1601 N N . LEU A 1 200 ? 6.584 8.332 -16.817 1.00 95.25 200 LEU A N 1
ATOM 1602 C CA . LEU A 1 200 ? 5.492 7.523 -16.300 1.00 95.25 200 LEU A CA 1
ATOM 1603 C C . LEU A 1 200 ? 5.946 6.067 -16.203 1.00 95.25 200 LEU A C 1
ATOM 1605 O O . LEU A 1 200 ? 6.427 5.491 -17.184 1.00 95.25 200 LEU A O 1
ATOM 1609 N N . LEU A 1 201 ? 5.766 5.474 -15.029 1.00 95.69 201 LEU A N 1
ATOM 1610 C CA . LEU A 1 201 ? 6.015 4.063 -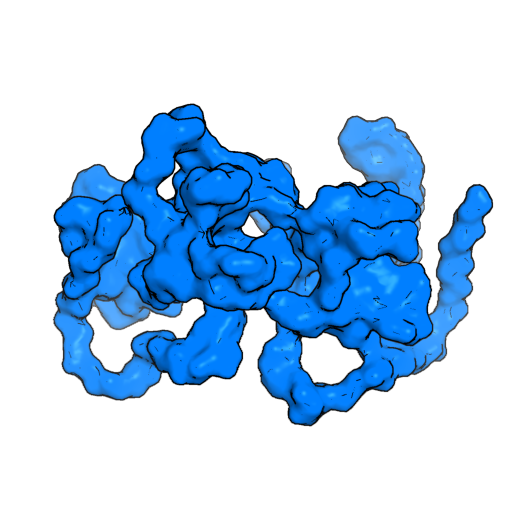14.787 1.00 95.69 201 LEU A CA 1
ATOM 1611 C C . LEU A 1 201 ? 4.681 3.323 -14.734 1.00 95.69 201 LEU A C 1
ATOM 1613 O O . LEU A 1 201 ? 3.792 3.693 -13.967 1.00 95.69 201 LEU A O 1
ATOM 1617 N N . SER A 1 202 ? 4.546 2.277 -15.543 1.00 94.38 202 SER A N 1
ATOM 1618 C CA . SER A 1 202 ? 3.358 1.430 -15.614 1.00 94.38 202 SER A CA 1
ATOM 1619 C C . SER A 1 202 ? 3.565 0.151 -14.821 1.00 94.38 202 SER A C 1
ATOM 1621 O O . SER A 1 202 ? 4.618 -0.479 -14.895 1.00 94.38 202 SER A O 1
ATOM 1623 N N . ARG A 1 203 ? 2.541 -0.243 -14.072 1.00 92.94 203 ARG A N 1
ATOM 1624 C CA . ARG A 1 203 ? 2.520 -1.482 -13.306 1.00 92.94 203 ARG A CA 1
ATOM 1625 C C . ARG A 1 203 ? 2.568 -2.691 -14.237 1.00 92.94 203 ARG A C 1
ATOM 1627 O O . ARG A 1 203 ? 1.765 -2.791 -15.164 1.00 92.94 203 ARG A O 1
ATOM 1634 N N . ILE A 1 204 ? 3.441 -3.634 -13.918 1.00 90.06 204 ILE A N 1
ATOM 1635 C CA . ILE A 1 204 ? 3.627 -4.904 -14.618 1.00 90.06 204 ILE A CA 1
ATOM 1636 C C . ILE A 1 204 ? 3.597 -6.071 -13.625 1.00 90.06 204 ILE A C 1
ATOM 1638 O O . ILE A 1 204 ? 3.780 -5.879 -12.421 1.00 90.06 204 ILE A O 1
ATOM 1642 N N . ASN A 1 205 ? 3.354 -7.278 -14.135 1.00 85.75 205 ASN A N 1
ATOM 1643 C CA . ASN A 1 205 ? 3.525 -8.515 -13.378 1.00 85.75 205 ASN A CA 1
ATOM 1644 C C . ASN A 1 205 ? 4.878 -9.138 -13.754 1.00 85.75 205 ASN A C 1
ATOM 1646 O O . ASN A 1 205 ? 5.138 -9.388 -14.936 1.00 85.75 205 ASN A O 1
ATOM 1650 N N . ALA A 1 206 ? 5.729 -9.367 -12.754 1.00 72.88 206 ALA A N 1
ATOM 1651 C CA . ALA A 1 206 ? 7.057 -9.945 -12.920 1.00 72.88 206 ALA A CA 1
ATOM 1652 C C . ALA A 1 206 ? 7.026 -11.430 -13.320 1.00 72.88 206 ALA A C 1
ATOM 1654 O O . ALA A 1 206 ? 8.062 -11.974 -13.681 1.00 72.88 206 ALA A O 1
ATOM 1655 N N . SER A 1 207 ? 5.847 -12.065 -13.346 1.00 67.06 207 SER A N 1
ATOM 1656 C CA . SER A 1 207 ? 5.669 -13.446 -13.815 1.00 67.06 207 SER A CA 1
ATOM 1657 C C . SER A 1 207 ? 5.666 -13.636 -15.332 1.00 67.06 207 SER A C 1
ATOM 1659 O O . SER A 1 207 ? 5.391 -14.732 -15.822 1.00 67.06 207 SER A O 1
ATOM 1661 N N . SER A 1 208 ? 5.886 -12.576 -16.107 1.00 63.59 208 SER A N 1
ATOM 1662 C CA . SER A 1 208 ? 6.114 -12.721 -17.545 1.00 63.59 208 SER A CA 1
ATOM 1663 C C . SER A 1 208 ? 7.575 -13.103 -17.780 1.00 63.59 208 SER A C 1
ATOM 1665 O O . SER A 1 208 ? 8.468 -12.519 -17.171 1.00 63.59 208 SER A O 1
ATOM 1667 N N . ALA A 1 209 ? 7.820 -14.078 -18.664 1.00 57.28 209 ALA A N 1
ATOM 1668 C CA . ALA A 1 209 ? 9.162 -14.600 -18.951 1.00 57.28 209 ALA A CA 1
ATOM 1669 C C . ALA A 1 209 ? 10.174 -13.510 -19.370 1.00 57.28 209 ALA A C 1
ATOM 1671 O O . ALA A 1 209 ? 11.375 -13.688 -19.209 1.00 57.28 209 ALA A O 1
ATOM 1672 N N . ASP A 1 210 ? 9.686 -12.365 -19.856 1.00 65.56 210 ASP A N 1
ATOM 1673 C CA . ASP A 1 210 ? 10.506 -11.217 -20.256 1.00 65.56 210 ASP A CA 1
ATOM 1674 C C . ASP A 1 210 ? 10.979 -10.344 -19.068 1.00 65.56 210 ASP A C 1
ATOM 1676 O O . ASP A 1 210 ? 11.834 -9.471 -19.239 1.00 65.56 210 ASP A O 1
ATOM 1680 N N . VAL A 1 211 ? 10.426 -10.550 -17.863 1.00 67.25 211 VAL A N 1
ATOM 1681 C CA . VAL A 1 211 ? 10.634 -9.694 -16.677 1.00 67.25 211 VAL A CA 1
ATOM 1682 C C . VAL A 1 211 ? 11.301 -10.433 -15.510 1.00 67.25 211 VAL A C 1
ATOM 1684 O O . VAL A 1 211 ? 11.950 -9.783 -14.693 1.00 67.25 211 VAL A O 1
ATOM 1687 N N . SER A 1 212 ? 11.228 -11.767 -15.448 1.00 64.88 212 SER A N 1
ATOM 1688 C CA . SER A 1 212 ? 11.707 -12.587 -14.316 1.00 64.88 212 SER A CA 1
ATOM 1689 C C . SER A 1 212 ? 13.225 -12.549 -14.055 1.00 64.88 212 SER A C 1
ATOM 1691 O O . SER A 1 212 ? 13.697 -13.112 -13.074 1.00 64.88 212 SER A O 1
ATOM 1693 N N . GLU A 1 213 ? 14.001 -11.879 -14.910 1.00 75.25 213 GLU A N 1
ATOM 1694 C CA . GLU A 1 213 ? 15.452 -11.674 -14.752 1.00 75.25 213 GLU A CA 1
ATOM 1695 C C . GLU A 1 213 ? 15.839 -10.192 -14.635 1.00 75.25 213 GLU A C 1
ATOM 1697 O O . GLU A 1 213 ? 17.019 -9.834 -14.597 1.00 75.25 213 GLU A O 1
ATOM 1702 N N . LYS A 1 214 ? 14.848 -9.298 -14.603 1.00 87.12 214 LYS A N 1
ATOM 1703 C CA . LYS A 1 214 ? 15.090 -7.865 -14.474 1.00 87.12 214 LYS A CA 1
ATOM 1704 C C . LYS A 1 214 ? 15.411 -7.515 -13.027 1.00 87.12 214 LYS A C 1
ATOM 1706 O O . LYS A 1 214 ? 14.958 -8.161 -12.083 1.00 87.12 214 LYS A O 1
ATOM 1711 N N . ILE A 1 215 ? 16.203 -6.463 -12.868 1.00 90.44 215 ILE A N 1
ATOM 1712 C CA . ILE A 1 215 ? 16.582 -5.918 -11.567 1.00 90.44 215 ILE A CA 1
ATOM 1713 C C . ILE A 1 215 ? 15.871 -4.590 -11.341 1.00 90.44 215 ILE A C 1
ATOM 1715 O O . ILE A 1 215 ? 15.676 -3.808 -12.271 1.00 90.44 215 ILE A O 1
ATOM 1719 N N . CYS A 1 216 ? 15.503 -4.324 -10.097 1.00 91.19 216 CYS A N 1
ATOM 1720 C CA . CYS A 1 216 ? 15.063 -3.008 -9.673 1.00 91.19 216 CYS A CA 1
ATOM 1721 C C . CYS A 1 216 ? 16.252 -2.039 -9.722 1.00 91.19 216 CYS A C 1
ATOM 1723 O O . CYS A 1 216 ? 17.265 -2.262 -9.060 1.00 91.19 216 CYS A O 1
ATOM 1725 N N . ASN A 1 217 ? 16.146 -0.961 -10.504 1.00 92.00 217 ASN A N 1
ATOM 1726 C CA . ASN A 1 217 ? 17.268 -0.048 -10.743 1.00 92.00 217 ASN A CA 1
ATOM 1727 C C . ASN A 1 217 ? 17.774 0.660 -9.466 1.00 92.00 217 ASN A C 1
ATOM 1729 O O . ASN A 1 217 ? 18.985 0.822 -9.346 1.00 92.00 217 ASN A O 1
ATOM 1733 N N . PRO A 1 218 ? 16.918 1.088 -8.512 1.00 89.25 218 PRO A N 1
ATOM 1734 C CA . PRO A 1 218 ? 17.401 1.677 -7.260 1.00 89.25 218 PRO A CA 1
ATOM 1735 C C . PRO A 1 218 ? 18.177 0.739 -6.328 1.00 89.25 218 PRO A C 1
ATOM 1737 O O . PRO A 1 218 ? 19.191 1.156 -5.777 1.00 89.25 218 PRO A O 1
ATOM 1740 N N . CYS A 1 219 ? 17.698 -0.488 -6.099 1.00 87.56 219 CYS A N 1
ATOM 1741 C CA . CYS A 1 219 ? 18.275 -1.387 -5.088 1.00 87.56 219 CYS A CA 1
ATOM 1742 C C . CYS A 1 219 ? 19.161 -2.495 -5.674 1.00 87.56 219 CYS A C 1
ATOM 1744 O O . CYS A 1 219 ? 19.846 -3.184 -4.923 1.00 87.56 219 CYS A O 1
ATOM 1746 N N . ASN A 1 220 ? 19.159 -2.674 -6.999 1.00 87.75 220 ASN A N 1
ATOM 1747 C CA . ASN A 1 220 ? 19.821 -3.770 -7.713 1.00 87.75 220 ASN A CA 1
ATOM 1748 C C . ASN A 1 220 ? 19.382 -5.180 -7.267 1.00 87.75 220 ASN A C 1
ATOM 1750 O O . ASN A 1 220 ? 20.094 -6.154 -7.512 1.00 87.75 220 ASN A O 1
ATOM 1754 N N . CYS A 1 221 ? 18.211 -5.313 -6.639 1.00 86.12 221 CYS A N 1
ATOM 1755 C CA . CYS A 1 221 ? 17.612 -6.608 -6.326 1.00 86.12 221 CYS A CA 1
ATOM 1756 C C . CYS A 1 221 ? 16.845 -7.160 -7.535 1.00 86.12 221 CYS A C 1
ATOM 1758 O O . CYS A 1 221 ? 16.288 -6.403 -8.332 1.00 86.12 221 CYS A O 1
ATOM 1760 N N . PHE A 1 222 ? 16.798 -8.486 -7.663 1.00 87.25 222 PHE A N 1
ATOM 1761 C CA . PHE A 1 222 ? 15.997 -9.153 -8.688 1.00 87.25 222 PHE A CA 1
ATOM 1762 C C . PHE A 1 222 ? 14.503 -8.940 -8.443 1.00 87.25 222 PHE A C 1
ATOM 1764 O O . PHE A 1 222 ? 14.037 -8.983 -7.303 1.00 87.25 222 PHE A O 1
ATOM 1771 N N . LEU A 1 223 ? 13.747 -8.751 -9.521 1.00 86.06 223 LEU A N 1
ATOM 1772 C CA . LEU A 1 223 ? 12.294 -8.810 -9.466 1.00 86.06 223 LEU A CA 1
ATOM 1773 C C . LEU A 1 223 ? 11.876 -10.274 -9.335 1.00 86.06 223 LEU A C 1
ATOM 1775 O O . LEU A 1 223 ? 12.004 -11.045 -10.283 1.00 86.06 223 LEU A O 1
ATOM 1779 N N . GLU A 1 224 ? 11.406 -10.669 -8.155 1.00 74.75 224 GLU A N 1
ATOM 1780 C CA . GLU A 1 224 ? 10.991 -12.054 -7.939 1.00 74.75 224 GLU A CA 1
ATOM 1781 C C . GLU A 1 224 ? 9.745 -12.409 -8.763 1.00 74.75 224 GLU A C 1
ATOM 1783 O O . GLU A 1 224 ? 8.852 -11.584 -8.990 1.00 74.75 224 GLU A O 1
ATOM 1788 N N . ASP A 1 225 ? 9.667 -13.676 -9.159 1.00 72.12 225 ASP A N 1
ATOM 1789 C CA . ASP A 1 225 ? 8.547 -14.212 -9.923 1.00 72.12 225 ASP A CA 1
ATOM 1790 C C . ASP A 1 225 ? 7.212 -14.066 -9.161 1.00 72.12 225 ASP A C 1
ATOM 1792 O O . ASP A 1 225 ? 7.111 -14.277 -7.946 1.00 72.12 225 ASP A O 1
ATOM 1796 N N . GLY A 1 226 ? 6.166 -13.670 -9.884 1.00 70.69 226 GLY A N 1
ATOM 1797 C CA . GLY A 1 226 ? 4.836 -13.404 -9.333 1.00 70.69 226 GLY A CA 1
ATOM 1798 C C . GLY A 1 226 ? 4.681 -12.075 -8.586 1.00 70.69 226 GLY A C 1
ATOM 1799 O O . GLY A 1 226 ? 3.563 -11.764 -8.167 1.00 70.69 226 GLY A O 1
ATOM 1800 N N . ASN A 1 227 ? 5.742 -11.276 -8.426 1.00 78.50 227 ASN A N 1
ATOM 1801 C CA . ASN A 1 227 ? 5.632 -9.963 -7.791 1.00 78.50 227 ASN A CA 1
ATOM 1802 C C . ASN A 1 227 ? 5.095 -8.909 -8.771 1.00 78.50 227 ASN A C 1
ATOM 1804 O O . ASN A 1 227 ? 5.208 -9.007 -9.994 1.00 78.50 227 ASN A O 1
ATOM 1808 N N . ILE A 1 228 ? 4.502 -7.852 -8.221 1.00 87.62 228 ILE A N 1
ATOM 1809 C CA . ILE A 1 228 ? 4.151 -6.665 -9.000 1.00 87.62 228 ILE A CA 1
ATOM 1810 C C . ILE A 1 228 ? 5.359 -5.726 -9.009 1.00 87.62 228 ILE A C 1
ATOM 1812 O O . ILE A 1 228 ? 6.000 -5.524 -7.982 1.00 87.62 228 ILE A O 1
ATOM 1816 N N . ALA A 1 229 ? 5.641 -5.121 -10.158 1.00 91.25 229 ALA A N 1
ATOM 1817 C CA . ALA A 1 229 ? 6.682 -4.110 -10.320 1.00 91.25 229 ALA A CA 1
ATOM 1818 C C . ALA A 1 229 ? 6.174 -2.956 -11.196 1.00 91.25 229 ALA A C 1
ATOM 1820 O O . ALA A 1 229 ? 5.048 -2.985 -11.700 1.00 91.25 229 ALA A O 1
ATOM 1821 N N . PHE A 1 230 ? 6.999 -1.933 -11.386 1.00 93.38 230 PHE A N 1
ATOM 1822 C CA . PHE A 1 230 ? 6.736 -0.805 -12.272 1.00 93.38 230 PHE A CA 1
ATOM 1823 C C . PHE A 1 230 ? 7.844 -0.688 -13.308 1.00 93.38 230 PHE A C 1
ATOM 1825 O O . PHE A 1 230 ? 9.019 -0.832 -12.988 1.00 93.38 230 PHE A O 1
ATOM 1832 N N . HIS A 1 231 ? 7.462 -0.402 -14.545 1.00 93.62 231 HIS A N 1
ATOM 1833 C CA . HIS A 1 231 ? 8.364 -0.327 -15.687 1.00 93.62 231 HIS A CA 1
ATOM 1834 C C . HIS A 1 231 ? 8.103 0.950 -16.487 1.00 93.62 231 HIS A C 1
ATOM 1836 O O . HIS A 1 231 ? 6.953 1.362 -16.660 1.00 93.62 231 HIS A O 1
ATOM 1842 N N . CYS A 1 232 ? 9.166 1.579 -16.984 1.00 94.56 232 CYS A N 1
ATOM 1843 C CA . CYS A 1 232 ? 9.049 2.690 -17.921 1.00 94.56 232 CYS A CA 1
ATOM 1844 C C . CYS A 1 232 ? 8.893 2.178 -19.365 1.00 94.56 232 CYS A C 1
ATOM 1846 O O . CYS A 1 232 ? 9.855 1.637 -19.897 1.00 94.56 232 CYS A O 1
ATOM 1848 N N . PRO A 1 233 ? 7.789 2.453 -20.084 1.00 89.81 233 PRO A N 1
ATOM 1849 C CA . PRO A 1 233 ? 7.618 1.989 -21.470 1.00 89.81 233 PRO A CA 1
ATOM 1850 C C . PRO A 1 233 ? 8.671 2.499 -22.465 1.00 89.81 233 PRO A C 1
ATOM 1852 O O . PRO A 1 233 ? 8.786 1.984 -23.572 1.00 89.81 233 PRO A O 1
ATOM 1855 N N . SER A 1 234 ? 9.402 3.554 -22.101 1.00 90.31 234 SER A N 1
ATOM 1856 C CA . SER A 1 234 ? 10.380 4.225 -22.963 1.00 90.31 234 SER A CA 1
ATOM 1857 C C . SER A 1 234 ? 11.834 3.947 -22.570 1.00 90.31 234 SER A C 1
ATOM 1859 O O . SER A 1 234 ? 12.739 4.393 -23.272 1.00 90.31 234 SER A O 1
ATOM 1861 N N . CYS A 1 235 ? 12.083 3.268 -21.447 1.00 91.44 235 CYS A N 1
ATOM 1862 C CA . CYS A 1 235 ? 13.423 3.039 -20.904 1.00 91.44 235 CYS A CA 1
ATOM 1863 C C . CYS A 1 235 ? 13.535 1.633 -20.310 1.00 91.44 235 CYS A C 1
ATOM 1865 O O . CYS A 1 235 ? 12.561 1.102 -19.790 1.00 91.44 235 CYS A O 1
ATOM 1867 N N . ASP A 1 236 ? 14.737 1.052 -20.295 1.00 90.19 236 ASP A N 1
ATOM 1868 C CA . ASP A 1 236 ? 15.003 -0.190 -19.548 1.00 90.19 236 ASP A CA 1
ATOM 1869 C C . ASP A 1 236 ? 15.159 0.132 -18.047 1.00 90.19 236 ASP A C 1
ATOM 1871 O O . ASP A 1 236 ? 16.235 0.036 -17.461 1.00 90.19 236 ASP A O 1
ATOM 1875 N N . PHE A 1 237 ? 14.073 0.634 -17.455 1.00 92.75 237 PHE A N 1
ATOM 1876 C CA . PHE A 1 237 ? 13.974 1.015 -16.051 1.00 92.75 237 PHE A CA 1
ATOM 1877 C C . PHE A 1 237 ? 12.837 0.240 -15.390 1.00 92.75 237 PHE A C 1
ATOM 1879 O O . PHE A 1 237 ? 11.687 0.313 -15.841 1.00 92.75 237 PHE A O 1
ATOM 1886 N N . TYR A 1 238 ? 13.166 -0.441 -14.297 1.00 93.44 238 TYR A N 1
ATOM 1887 C CA . TYR A 1 238 ? 12.267 -1.214 -13.460 1.00 93.44 238 TYR A CA 1
ATOM 1888 C C . TYR A 1 238 ? 12.400 -0.800 -12.000 1.00 93.44 238 TYR A C 1
ATOM 1890 O O . TYR A 1 238 ? 13.464 -0.416 -11.512 1.00 93.44 238 TYR A O 1
ATOM 1898 N N . LEU A 1 239 ? 11.286 -0.907 -11.294 1.00 92.81 239 LEU A N 1
ATOM 1899 C CA . LEU A 1 239 ? 11.149 -0.510 -9.908 1.00 92.81 239 LEU A CA 1
ATOM 1900 C C . LEU A 1 239 ? 10.273 -1.536 -9.194 1.00 92.81 239 LEU A C 1
ATOM 1902 O O . LEU A 1 239 ? 9.113 -1.726 -9.564 1.00 92.81 239 LEU A O 1
ATOM 1906 N N . ASP A 1 240 ? 10.825 -2.205 -8.188 1.00 90.81 240 ASP A N 1
ATOM 1907 C CA . ASP A 1 240 ? 10.051 -3.099 -7.330 1.00 90.81 240 ASP A CA 1
ATOM 1908 C C . ASP A 1 240 ? 9.064 -2.311 -6.440 1.00 90.81 240 ASP A C 1
ATOM 1910 O O . ASP A 1 240 ? 9.144 -1.087 -6.282 1.00 90.81 240 ASP A O 1
ATOM 1914 N N . THR A 1 241 ? 8.086 -3.009 -5.860 1.00 88.69 241 THR A N 1
ATOM 1915 C CA . THR A 1 241 ? 7.075 -2.383 -4.993 1.00 88.69 241 THR A CA 1
ATOM 1916 C C . THR A 1 241 ? 7.635 -1.814 -3.693 1.00 88.69 241 THR A C 1
ATOM 1918 O O . THR A 1 241 ? 7.039 -0.886 -3.141 1.00 88.69 241 THR A O 1
ATOM 1921 N N . GLU A 1 242 ? 8.743 -2.352 -3.184 1.00 86.75 242 GLU A N 1
ATOM 1922 C CA . GLU A 1 242 ? 9.340 -1.885 -1.931 1.00 86.75 242 GLU A CA 1
ATOM 1923 C C . GLU A 1 242 ? 10.012 -0.524 -2.131 1.00 86.75 242 GLU A C 1
ATOM 1925 O O . GLU A 1 242 ? 9.687 0.440 -1.440 1.00 86.75 242 GLU A O 1
ATOM 1930 N N . CYS A 1 243 ? 10.861 -0.402 -3.145 1.00 90.25 243 CYS A N 1
ATOM 1931 C CA . CYS A 1 243 ? 11.495 0.836 -3.566 1.00 90.25 243 CYS A CA 1
ATOM 1932 C C . CYS A 1 243 ? 10.467 1.885 -3.996 1.00 90.25 243 CYS A C 1
ATOM 1934 O O . CYS A 1 243 ? 10.694 3.069 -3.764 1.00 90.25 243 CYS A O 1
ATOM 1936 N N . ALA A 1 244 ? 9.337 1.468 -4.581 1.00 91.12 244 ALA A N 1
ATOM 1937 C CA . ALA A 1 244 ? 8.273 2.387 -4.975 1.00 91.12 244 ALA A CA 1
ATOM 1938 C C . ALA A 1 244 ? 7.510 2.998 -3.786 1.00 91.12 244 ALA A C 1
ATOM 1940 O O . ALA A 1 244 ? 7.127 4.167 -3.854 1.00 91.12 244 ALA A O 1
ATOM 1941 N N . PHE A 1 245 ? 7.234 2.228 -2.721 1.00 88.00 245 PHE A N 1
ATOM 1942 C CA . PHE A 1 245 ? 6.253 2.643 -1.700 1.00 88.00 245 PHE A CA 1
ATOM 1943 C C . PHE A 1 245 ? 6.667 2.465 -0.242 1.00 88.00 245 PHE A C 1
ATOM 1945 O O . PHE A 1 245 ? 6.044 3.077 0.631 1.00 88.00 245 PHE A O 1
ATOM 1952 N N . LEU A 1 246 ? 7.645 1.614 0.062 1.00 83.06 246 LEU A N 1
ATOM 1953 C CA . LEU A 1 246 ? 8.011 1.310 1.445 1.00 83.06 246 LEU A CA 1
ATOM 1954 C C . LEU A 1 246 ? 8.925 2.380 2.043 1.00 83.06 246 LEU A C 1
ATOM 1956 O O . LEU A 1 246 ? 8.785 2.701 3.224 1.00 83.06 246 LEU A O 1
ATOM 1960 N N . LEU A 1 247 ? 9.821 2.937 1.228 1.00 83.62 247 LEU A N 1
ATOM 1961 C CA . LEU A 1 247 ? 10.780 3.955 1.637 1.00 83.62 247 LEU A CA 1
ATOM 1962 C C . LEU A 1 247 ? 10.218 5.355 1.353 1.00 83.62 247 LEU A C 1
ATOM 1964 O O . LEU A 1 247 ? 9.984 5.682 0.189 1.00 83.62 247 LEU A O 1
ATOM 1968 N N . PRO A 1 248 ? 9.991 6.201 2.371 1.00 87.31 248 PRO A N 1
ATOM 1969 C CA . PRO A 1 248 ? 9.646 7.593 2.135 1.00 87.31 248 PRO A CA 1
ATOM 1970 C C . PRO A 1 248 ? 10.901 8.415 1.796 1.00 87.31 248 PRO A C 1
ATOM 1972 O O . PRO A 1 248 ? 12.027 8.056 2.147 1.00 87.31 248 PRO A O 1
ATOM 1975 N N . GLY A 1 249 ? 10.700 9.562 1.151 1.00 88.31 249 GLY A N 1
ATOM 1976 C CA . GLY A 1 249 ? 11.751 10.509 0.785 1.00 88.31 249 GLY A CA 1
ATOM 1977 C C . GLY A 1 249 ? 12.470 11.104 1.997 1.00 88.31 249 GLY A C 1
ATOM 1978 O O . GLY A 1 249 ? 13.652 11.443 1.912 1.00 88.31 249 GLY A O 1
ATOM 1979 N N . MET A 1 250 ? 11.786 11.196 3.142 1.00 88.38 250 MET A N 1
ATOM 1980 C CA . MET A 1 250 ? 12.365 11.631 4.408 1.00 88.38 250 MET A CA 1
ATOM 1981 C C . MET A 1 250 ? 11.883 10.765 5.576 1.00 88.38 250 MET A C 1
ATOM 1983 O O . MET A 1 250 ? 10.685 10.566 5.772 1.00 88.38 250 MET A O 1
ATOM 1987 N N . MET A 1 251 ? 12.821 10.320 6.415 1.00 83.56 251 MET A N 1
ATOM 1988 C CA . MET A 1 251 ? 12.536 9.639 7.680 1.00 83.56 251 MET A CA 1
ATOM 1989 C C . MET A 1 251 ? 13.200 10.340 8.854 1.00 83.56 251 MET A C 1
ATOM 1991 O O . MET A 1 251 ? 14.282 10.912 8.746 1.00 83.56 251 MET A O 1
ATOM 1995 N N . ARG A 1 252 ? 12.560 10.268 10.020 1.00 82.12 252 ARG A N 1
ATOM 1996 C CA . ARG A 1 252 ? 13.154 10.692 11.290 1.00 82.12 252 ARG A CA 1
ATOM 1997 C C . ARG A 1 252 ? 13.386 9.466 12.140 1.00 82.12 252 ARG A C 1
ATOM 1999 O O . ARG A 1 252 ? 12.439 8.771 12.490 1.00 82.12 252 ARG A O 1
ATOM 2006 N N . HIS A 1 253 ? 14.629 9.253 12.531 1.00 77.06 253 HIS A N 1
ATOM 2007 C CA . HIS A 1 253 ? 14.985 8.145 13.389 1.00 77.06 253 HIS A CA 1
ATOM 2008 C C . HIS A 1 253 ? 15.406 8.650 14.770 1.00 77.06 253 HIS A C 1
ATOM 2010 O O . HIS A 1 253 ? 16.024 9.698 14.913 1.00 77.06 253 HIS A O 1
ATOM 2016 N N . LYS A 1 254 ? 15.036 7.918 15.824 1.00 74.81 254 LYS A N 1
ATOM 2017 C CA . LYS A 1 254 ? 15.270 8.322 17.225 1.00 74.81 254 LYS A CA 1
ATOM 2018 C C . LYS A 1 254 ? 16.751 8.422 17.604 1.00 74.81 254 LYS A C 1
ATOM 2020 O O . LYS A 1 254 ? 17.068 9.066 18.600 1.00 74.81 254 LYS A O 1
ATOM 2025 N N . PHE A 1 255 ? 17.620 7.728 16.873 1.00 79.25 255 PHE A N 1
ATOM 2026 C CA . PHE A 1 255 ? 19.061 7.727 17.116 1.00 79.25 255 PHE A CA 1
ATOM 2027 C C . PHE A 1 255 ? 19.802 8.741 16.239 1.00 79.25 255 PHE A C 1
ATOM 2029 O O . PHE A 1 255 ? 20.986 8.969 16.458 1.00 79.25 255 PHE A O 1
ATOM 2036 N N . ASP A 1 256 ? 19.084 9.428 15.348 1.00 79.81 256 ASP A N 1
ATOM 2037 C CA . ASP A 1 256 ? 19.636 10.416 14.435 1.00 79.81 256 ASP A CA 1
ATOM 2038 C C . ASP A 1 256 ? 19.085 11.803 14.759 1.00 79.81 256 ASP A C 1
ATOM 2040 O O . ASP A 1 256 ? 17.879 12.029 14.878 1.00 79.81 256 ASP A O 1
ATOM 2044 N N . LYS A 1 257 ? 19.987 12.774 14.919 1.00 78.44 257 LYS A N 1
ATOM 2045 C CA . LYS A 1 257 ? 19.599 14.169 15.189 1.00 78.44 257 LYS A CA 1
ATOM 2046 C C . LYS A 1 257 ? 18.963 14.835 13.970 1.00 78.44 257 LYS A C 1
ATOM 2048 O O . LYS A 1 257 ? 18.183 15.777 14.121 1.00 78.44 257 LYS A O 1
ATOM 2053 N N . HIS A 1 258 ? 19.310 14.360 12.779 1.00 84.00 258 HIS A N 1
ATOM 2054 C CA . HIS A 1 258 ? 18.883 14.916 11.506 1.00 84.00 258 HIS A CA 1
ATOM 2055 C C . HIS A 1 258 ? 17.976 13.918 10.778 1.00 84.00 258 HIS A C 1
ATOM 2057 O O . HIS A 1 258 ? 18.199 12.713 10.886 1.00 84.00 258 HIS A O 1
ATOM 2063 N N . PRO A 1 259 ? 16.948 14.388 10.051 1.00 85.06 259 PRO A N 1
ATOM 2064 C CA . PRO A 1 259 ? 16.175 13.517 9.180 1.00 85.06 259 PRO A CA 1
ATOM 2065 C C . PRO A 1 259 ? 17.070 12.873 8.117 1.00 85.06 259 PRO A C 1
ATOM 2067 O O . PRO A 1 259 ? 17.916 13.544 7.525 1.00 85.06 259 PRO A O 1
ATOM 2070 N N . LEU A 1 260 ? 16.844 11.591 7.860 1.00 85.38 260 LEU A N 1
ATOM 2071 C CA . LEU A 1 260 ? 17.461 10.849 6.771 1.00 85.38 260 LEU A CA 1
ATOM 2072 C C . LEU A 1 260 ? 16.672 11.144 5.495 1.00 85.38 260 LEU A C 1
ATOM 2074 O O . LEU A 1 260 ? 15.447 11.031 5.489 1.00 85.38 260 LEU A O 1
ATOM 2078 N N . SER A 1 261 ? 17.363 11.549 4.433 1.00 87.00 261 SER A N 1
ATOM 2079 C CA . SER A 1 261 ? 16.762 11.835 3.128 1.00 87.00 261 SER A CA 1
ATOM 2080 C C . SER A 1 261 ? 17.161 10.744 2.147 1.00 87.00 261 SER A C 1
ATOM 2082 O O . SER A 1 261 ? 18.351 10.477 1.979 1.00 87.00 261 SER A O 1
ATOM 2084 N N . LEU A 1 262 ? 16.173 10.134 1.497 1.00 87.75 262 LEU A N 1
ATOM 2085 C CA . LEU A 1 262 ? 16.405 9.142 0.458 1.00 87.75 262 LEU A CA 1
ATOM 2086 C C . LEU A 1 262 ? 16.990 9.825 -0.780 1.00 87.75 262 LEU A C 1
ATOM 2088 O O . LEU A 1 262 ? 16.508 10.871 -1.220 1.00 87.75 262 LEU A O 1
ATOM 2092 N N . ARG A 1 263 ? 18.057 9.245 -1.326 1.00 84.19 263 ARG A N 1
ATOM 2093 C CA . ARG A 1 263 ? 18.750 9.740 -2.515 1.00 84.19 263 ARG A CA 1
ATOM 2094 C C . ARG A 1 263 ? 19.040 8.570 -3.439 1.00 84.19 263 ARG A C 1
ATOM 2096 O O . ARG A 1 263 ? 19.484 7.525 -2.985 1.00 84.19 263 ARG A O 1
ATOM 2103 N N . TYR A 1 264 ? 18.807 8.783 -4.729 1.00 81.44 264 TYR A N 1
ATOM 2104 C CA . TYR A 1 264 ? 19.088 7.798 -5.778 1.00 81.44 264 TYR A CA 1
ATOM 2105 C C . TYR A 1 264 ? 20.362 8.122 -6.560 1.00 81.44 264 TYR A C 1
ATOM 2107 O O . TYR A 1 264 ? 20.937 7.245 -7.190 1.00 81.44 264 TYR A O 1
ATOM 2115 N N . ASN A 1 265 ? 20.811 9.379 -6.487 1.00 72.69 265 ASN A N 1
ATOM 2116 C CA . ASN A 1 265 ? 22.061 9.835 -7.076 1.00 72.69 265 ASN A CA 1
ATOM 2117 C C . ASN A 1 265 ? 23.026 10.267 -5.966 1.00 72.69 265 ASN A C 1
ATOM 2119 O O . ASN A 1 265 ? 22.570 10.824 -4.957 1.00 72.69 265 ASN A O 1
ATOM 2123 N N . PRO A 1 266 ? 24.343 10.083 -6.161 1.00 67.69 266 PRO A N 1
ATOM 2124 C CA . PRO A 1 266 ? 25.349 10.656 -5.279 1.00 67.69 266 PRO A CA 1
ATOM 2125 C C . PRO A 1 266 ? 25.168 12.175 -5.168 1.00 67.69 266 PRO A C 1
ATOM 2127 O O . PRO A 1 266 ? 24.847 12.845 -6.151 1.00 67.69 266 PRO A O 1
ATOM 2130 N N . VAL A 1 267 ? 25.396 12.739 -3.982 1.00 64.69 267 VAL A N 1
ATOM 2131 C CA . VAL A 1 267 ? 25.454 14.195 -3.804 1.00 64.69 267 VAL A CA 1
ATOM 2132 C C . VAL A 1 267 ? 26.655 14.733 -4.584 1.00 64.69 267 VAL A C 1
ATOM 2134 O O . VAL A 1 267 ? 27.807 14.364 -4.329 1.00 64.69 267 VAL A O 1
ATOM 2137 N N . GLU A 1 268 ? 26.383 15.607 -5.549 1.00 63.03 268 GLU A N 1
ATOM 2138 C CA . GLU A 1 268 ? 27.427 16.297 -6.301 1.00 63.03 268 GLU A CA 1
ATOM 2139 C C . GLU A 1 268 ? 28.299 17.117 -5.335 1.00 63.03 268 GLU A C 1
ATOM 2141 O O . GLU A 1 268 ? 27.789 17.887 -4.520 1.00 63.03 268 GLU A O 1
ATOM 2146 N N . ASN A 1 269 ? 29.623 16.960 -5.434 1.00 62.59 269 ASN A N 1
ATOM 2147 C CA . ASN A 1 269 ? 30.629 17.650 -4.610 1.00 62.59 269 ASN A CA 1
ATOM 2148 C C . ASN A 1 269 ? 30.693 17.241 -3.126 1.00 62.59 269 ASN A C 1
ATOM 2150 O O . ASN A 1 269 ? 31.179 18.015 -2.298 1.00 62.59 269 ASN A O 1
ATOM 2154 N N . HIS A 1 270 ? 30.249 16.035 -2.760 1.00 63.62 270 HIS A N 1
ATOM 2155 C CA . HIS A 1 270 ? 30.506 15.529 -1.411 1.00 63.62 270 HIS A CA 1
ATOM 2156 C C . HIS A 1 270 ? 32.020 15.311 -1.192 1.00 63.62 270 HIS A C 1
ATOM 2158 O O . HIS A 1 270 ? 32.660 14.643 -2.004 1.00 63.62 270 HIS A O 1
ATOM 2164 N N . PRO A 1 271 ? 32.616 15.859 -0.115 1.00 62.16 271 PRO A N 1
ATOM 2165 C CA . PRO A 1 271 ? 34.069 15.869 0.080 1.00 62.16 271 PRO A CA 1
ATOM 2166 C C . PRO A 1 271 ? 34.680 14.493 0.401 1.00 62.16 271 PRO A C 1
ATOM 2168 O O . PRO A 1 271 ? 35.902 14.364 0.419 1.00 62.16 271 PRO A O 1
ATOM 2171 N N . GLY A 1 272 ? 33.858 13.471 0.667 1.00 66.50 272 GLY A N 1
ATOM 2172 C CA . GLY A 1 272 ? 34.295 12.106 0.971 1.00 66.50 272 GLY A CA 1
ATOM 2173 C C . GLY A 1 272 ? 33.712 11.064 0.017 1.00 66.50 272 GLY A C 1
ATOM 2174 O O . GLY A 1 272 ? 32.645 11.275 -0.558 1.00 66.50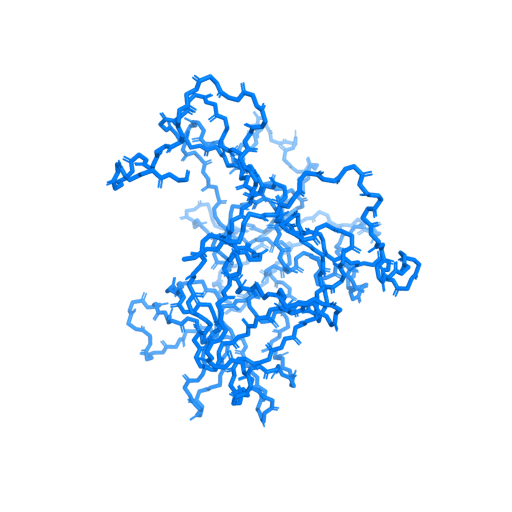 272 GLY A O 1
ATOM 2175 N N . ASN A 1 273 ? 34.402 9.925 -0.105 1.00 68.25 273 ASN A N 1
ATOM 2176 C CA . ASN A 1 273 ? 33.863 8.734 -0.768 1.00 68.25 273 ASN A CA 1
ATOM 2177 C C . ASN A 1 273 ? 32.610 8.247 -0.027 1.00 68.25 273 ASN A C 1
ATOM 2179 O O . ASN A 1 273 ? 32.557 8.309 1.203 1.00 68.25 273 ASN A O 1
ATOM 2183 N N . TYR A 1 274 ? 31.633 7.736 -0.769 1.00 70.00 274 TYR A N 1
ATOM 2184 C CA . TYR A 1 274 ? 30.465 7.096 -0.183 1.00 70.00 274 TYR A CA 1
ATOM 2185 C C . TYR A 1 274 ? 30.825 5.679 0.243 1.00 70.00 274 TYR A C 1
ATOM 2187 O O . TYR A 1 274 ? 31.394 4.918 -0.538 1.00 70.00 274 TYR A O 1
ATOM 2195 N N . PHE A 1 275 ? 30.496 5.337 1.482 1.00 73.44 275 PHE A N 1
ATOM 2196 C CA . PHE A 1 275 ? 30.586 3.978 1.989 1.00 73.44 275 PHE A CA 1
ATOM 2197 C C . PHE A 1 275 ? 29.267 3.619 2.661 1.00 73.44 275 PHE A C 1
ATOM 2199 O O . PHE A 1 275 ? 28.614 4.477 3.259 1.00 73.44 275 PHE A O 1
ATOM 2206 N N . CYS A 1 276 ? 28.870 2.359 2.557 1.00 68.62 276 CYS A N 1
ATOM 2207 C CA . CYS A 1 276 ? 27.737 1.832 3.295 1.00 68.62 276 CYS A CA 1
ATOM 2208 C C . CYS A 1 276 ? 28.135 1.675 4.764 1.00 68.62 276 CYS A C 1
ATOM 2210 O O . CYS A 1 276 ? 29.056 0.930 5.069 1.00 68.62 276 CYS A O 1
ATOM 2212 N N . GLU A 1 277 ? 27.434 2.323 5.693 1.00 67.81 277 GLU A N 1
ATOM 2213 C CA . GLU A 1 277 ? 27.744 2.211 7.131 1.00 67.81 277 GLU A CA 1
ATOM 2214 C C . GLU A 1 277 ? 27.477 0.808 7.712 1.00 67.81 277 GLU A C 1
ATOM 2216 O O . GLU A 1 277 ? 27.877 0.521 8.836 1.00 67.81 277 GLU A O 1
ATOM 2221 N N . ILE A 1 278 ? 26.789 -0.065 6.965 1.00 68.25 278 ILE A N 1
ATOM 2222 C CA . ILE A 1 278 ? 26.459 -1.428 7.402 1.00 68.25 278 ILE A CA 1
ATOM 2223 C C . ILE A 1 278 ? 27.520 -2.430 6.942 1.00 68.25 278 ILE A C 1
ATOM 2225 O O . ILE A 1 278 ? 27.959 -3.255 7.739 1.00 68.25 278 ILE A O 1
ATOM 2229 N N . CYS A 1 279 ? 27.899 -2.397 5.661 1.00 76.19 279 CYS A N 1
ATOM 2230 C CA . CYS A 1 279 ? 28.856 -3.353 5.093 1.00 76.19 279 CYS A CA 1
ATOM 2231 C C . CYS A 1 279 ? 30.254 -2.770 4.853 1.00 76.19 279 CYS A C 1
ATOM 2233 O O . CYS A 1 279 ? 31.148 -3.510 4.468 1.00 76.19 279 CYS A O 1
ATOM 2235 N N . GLU A 1 280 ? 30.448 -1.469 5.084 1.00 76.69 280 GLU A N 1
ATOM 2236 C CA . GLU A 1 280 ? 31.702 -0.725 4.885 1.00 76.69 280 GLU A CA 1
ATOM 2237 C C . GLU A 1 280 ? 32.236 -0.723 3.437 1.00 76.69 280 GLU A C 1
ATOM 2239 O O . GLU A 1 280 ? 33.342 -0.248 3.167 1.00 76.69 280 GLU A O 1
ATOM 2244 N N . ASP A 1 281 ? 31.429 -1.174 2.474 1.00 73.88 281 ASP A N 1
ATOM 2245 C CA . ASP A 1 281 ? 31.769 -1.156 1.052 1.00 73.88 281 ASP A CA 1
ATOM 2246 C C . ASP A 1 281 ? 31.560 0.228 0.428 1.00 73.88 281 ASP A C 1
ATOM 2248 O O . ASP A 1 281 ? 30.688 0.994 0.842 1.00 73.88 281 ASP A O 1
ATOM 2252 N N . LYS A 1 282 ? 32.344 0.541 -0.613 1.00 71.12 282 LYS A N 1
ATOM 2253 C CA . LYS A 1 282 ? 32.162 1.763 -1.415 1.00 71.12 282 LYS A CA 1
ATOM 2254 C C . LYS A 1 282 ? 30.847 1.710 -2.196 1.00 71.12 282 LYS A C 1
ATOM 2256 O O . LYS A 1 282 ? 30.575 0.700 -2.842 1.00 71.12 282 LYS A O 1
ATOM 2261 N N . ILE A 1 283 ? 30.099 2.814 -2.164 1.00 64.50 283 ILE A N 1
ATOM 2262 C CA . ILE A 1 283 ? 28.855 3.035 -2.925 1.00 64.50 283 ILE A CA 1
ATOM 2263 C C . ILE A 1 283 ? 29.176 3.752 -4.238 1.00 64.50 283 ILE A C 1
ATOM 2265 O O . ILE A 1 283 ? 29.960 4.731 -4.195 1.00 64.50 283 ILE A O 1
#

Organism: NCBI:txid75947

InterPro domains:
  IPR004146 DC1 [PF03107] (137-185)
  IPR046349 C1-like domain superfamily [SSF57889] (109-196)
  IPR046349 C1-like domain superfamily [SSF57889] (223-282)
  IPR053192 Vacuole Formation Regulator [PTHR32410] (17-282)

Sequence (283 aa):
MSIFLHPGSGKTYKNFKDNDYPNLLHCPFPDESYNLLRHYFIKNKKEFIMIKEKHGGEMLNHFRHQHPLILLDTQQASLGNKSIVLHNPMKKIQVLCDGCLKPIMEMPFYKCSQISCGFFLHECCARLPSKIHDHPGHPDHALVLISNNPRMFMGLFSCSICRLYCNGFAYGCVACGYYMDINCAFLPKEITHEAHPGHLLSRINASSADVSEKICNPCNCFLEDGNIAFHCPSCDFYLDTECAFLLPGMMRHKFDKHPLSLRYNPVENHPGNYFCEICEDKI

Secondary structure (DSSP, 8-state):
---------------S-GGG-TTPEEES-SSTT--HHHHHHHHTT---S-SSS--S--EE--TT-SSPEEEE-TTHHHHSSS----EEGGGTEE-B-TTT-SB--SS-EEEESSTT---EEEHHHHT--SEE-SBTTBTTSPEEEES--TTSGGG-EE-TTT--EE-S-EEEETTTTEEEETTGGG--SEEEETTEEEEEEEEEETTSTTTTT-B-TTT--B--TT-EEEE-TTSS-EEEHHHHHTS-SEE--TT-SS-EE--SSPPTT-SS--B-TTT--B-